Protein AF-A0A2E9IVZ1-F1 (afdb_monomer)

pLDDT: mean 71.61, std 21.8, range [26.44, 98.12]

Nearest PDB structures (foldseek):
  3hpb-assembly1_A  TM=4.595E-01  e=2.162E+00  Rattus norvegicus
  6n5x-assembly1_A  TM=4.762E-01  e=2.911E+00  Homo sapiens
  6n5y-assembly1_A  TM=3.928E-01  e=3.090E+00  Homo sapiens
  6n5z-assembly1_A  TM=4.091E-01  e=4.975E+00  Homo sapiens
  8afz-assembly1_B  TM=2.562E-01  e=7.112E+00  Homo sapiens

Solvent-accessible surface area (backbone atoms only — not comparable to full-atom values): 13576 Å² total; per-residue (Å²): 132,74,70,59,82,78,75,57,105,52,62,43,76,41,84,48,72,70,44,75,55,93,94,39,72,19,48,24,39,38,42,40,55,41,96,92,54,77,93,60,102,68,72,53,50,76,49,78,25,36,85,84,76,44,48,77,68,55,86,81,42,54,73,52,37,36,52,20,49,48,41,43,50,38,38,52,30,45,50,50,61,48,59,79,52,59,89,68,72,29,58,48,65,44,59,99,44,76,60,45,52,40,70,42,68,59,39,62,59,85,94,41,73,34,21,45,44,46,40,45,63,64,41,44,59,69,76,46,91,49,54,52,49,72,36,64,48,40,74,62,21,60,63,39,43,76,76,72,83,62,77,59,40,39,94,48,34,69,61,55,42,50,51,39,38,27,56,36,39,67,31,74,64,40,42,45,80,38,79,92,77,44,32,33,32,28,33,48,64,62,66,78,43,34,79,62,63,71,56,97,45,70,38,71,63,36,40,78,49,28,93,73,68,59,72,82,84,38,48,83,46,68,44,85,80,46,49,39,44,59,70,81,129

Structure (mmCIF, N/CA/C/O backbone):
data_AF-A0A2E9IVZ1-F1
#
_entry.id   AF-A0A2E9IVZ1-F1
#
loop_
_atom_site.group_PDB
_atom_site.id
_atom_site.type_symbol
_atom_site.label_atom_id
_atom_site.label_alt_id
_atom_site.label_comp_id
_atom_site.label_asym_id
_atom_site.label_entity_id
_atom_site.label_seq_id
_atom_site.pdbx_PDB_ins_code
_atom_site.Cartn_x
_atom_site.Cartn_y
_atom_site.Cartn_z
_atom_site.occupancy
_atom_site.B_iso_or_equiv
_atom_site.auth_seq_id
_atom_site.auth_comp_id
_atom_site.auth_asym_id
_atom_site.auth_atom_id
_atom_site.pdbx_PDB_model_num
ATOM 1 N N . MET A 1 1 ? -24.724 -0.942 20.962 1.00 30.23 1 MET A N 1
ATOM 2 C CA . MET A 1 1 ? -24.470 -0.340 19.637 1.00 30.23 1 MET A CA 1
ATOM 3 C C . MET A 1 1 ? -23.018 -0.590 19.295 1.00 30.23 1 MET A C 1
ATOM 5 O O . MET A 1 1 ? -22.169 -0.280 20.121 1.00 30.23 1 MET A O 1
ATOM 9 N N . ALA A 1 2 ? -22.738 -1.231 18.161 1.00 26.44 2 ALA A N 1
ATOM 10 C CA . ALA A 1 2 ? -21.377 -1.306 17.638 1.00 26.44 2 ALA A CA 1
ATOM 11 C C . ALA A 1 2 ? -20.894 0.119 17.273 1.00 26.44 2 ALA A C 1
ATOM 13 O O . ALA A 1 2 ? -21.741 0.948 16.940 1.00 26.44 2 ALA A O 1
ATOM 14 N N . PRO A 1 3 ? -19.583 0.423 17.290 1.00 34.44 3 PRO A N 1
ATOM 15 C CA . PRO A 1 3 ? -19.052 1.733 16.867 1.00 34.44 3 PRO A CA 1
ATOM 16 C C . PRO A 1 3 ? -19.141 1.931 15.357 1.00 34.44 3 PRO A C 1
ATOM 18 O O . PRO A 1 3 ? -18.724 2.945 14.810 1.00 34.44 3 PRO A O 1
ATOM 21 N N . PHE A 1 4 ? -19.622 0.914 14.665 1.00 40.75 4 PHE A N 1
ATOM 22 C CA . PHE A 1 4 ? -19.647 0.876 13.238 1.00 40.75 4 PHE A CA 1
ATOM 23 C C . PHE A 1 4 ? -20.993 1.409 12.806 1.00 40.75 4 PHE A C 1
ATOM 25 O O . PHE A 1 4 ? -22.031 0.774 13.000 1.00 40.75 4 PHE A O 1
ATOM 32 N N . LYS A 1 5 ? -20.961 2.525 12.093 1.00 34.94 5 LYS A N 1
ATOM 33 C CA . LYS A 1 5 ? -22.009 2.835 11.131 1.00 34.94 5 LYS A CA 1
ATOM 34 C C . LYS A 1 5 ? -21.939 1.864 9.936 1.00 34.94 5 LYS A C 1
ATOM 36 O O . LYS A 1 5 ? -22.147 2.277 8.812 1.00 34.94 5 LYS A O 1
ATOM 41 N N . MET A 1 6 ? -21.633 0.584 10.166 1.00 40.00 6 MET A N 1
ATOM 42 C CA . MET A 1 6 ? -21.778 -0.518 9.217 1.00 40.00 6 MET A CA 1
ATOM 43 C C . MET A 1 6 ? -23.191 -1.071 9.392 1.00 40.00 6 MET A C 1
ATOM 45 O O . MET A 1 6 ? -23.395 -2.178 9.879 1.00 40.00 6 MET A O 1
ATOM 49 N N . GLN A 1 7 ? -24.182 -0.230 9.112 1.00 40.12 7 GLN A N 1
ATOM 50 C CA . GLN A 1 7 ? -25.582 -0.630 9.089 1.00 40.12 7 GLN A CA 1
ATOM 51 C C . GLN A 1 7 ? -26.134 -0.289 7.712 1.00 40.12 7 GLN A C 1
ATOM 53 O O . GLN A 1 7 ? -26.116 0.867 7.293 1.00 40.12 7 GLN A O 1
ATOM 58 N N . GLY A 1 8 ? -26.586 -1.328 7.022 1.00 39.00 8 GLY A N 1
ATOM 59 C CA . GLY A 1 8 ? -27.267 -1.299 5.736 1.00 39.00 8 GLY A CA 1
ATOM 60 C C . GLY A 1 8 ? -27.975 -2.638 5.544 1.00 39.00 8 GLY A C 1
ATOM 61 O O . GLY A 1 8 ? -27.568 -3.629 6.153 1.00 39.00 8 GLY A O 1
ATOM 62 N N . ASP A 1 9 ? -29.020 -2.666 4.720 1.00 38.84 9 ASP A N 1
ATOM 63 C CA . ASP A 1 9 ? -30.009 -3.757 4.622 1.00 38.84 9 ASP A CA 1
ATOM 64 C C . ASP A 1 9 ? -29.470 -5.115 4.095 1.00 38.84 9 ASP A C 1
ATOM 66 O O . ASP A 1 9 ? -30.250 -6.012 3.797 1.00 38.84 9 ASP A O 1
ATOM 70 N N . GLY A 1 10 ? -28.145 -5.304 4.020 1.00 34.06 10 GLY A N 1
ATOM 71 C CA . GLY A 1 10 ? -27.478 -6.552 3.613 1.00 34.06 10 GLY A CA 1
ATOM 72 C C . GLY A 1 10 ? -26.168 -6.857 4.353 1.00 34.06 10 GLY A C 1
ATOM 73 O O . GLY A 1 10 ? -25.370 -7.664 3.880 1.00 34.06 10 GLY A O 1
ATOM 74 N N . ILE A 1 11 ? -25.916 -6.193 5.490 1.00 39.22 11 ILE A N 1
ATOM 75 C CA . ILE A 1 11 ? -24.777 -6.483 6.373 1.00 39.22 11 ILE A CA 1
ATOM 76 C C . ILE A 1 11 ? -25.266 -7.370 7.516 1.00 39.22 11 ILE A C 1
ATOM 78 O O . ILE A 1 11 ? -26.017 -6.920 8.384 1.00 39.22 11 ILE A O 1
ATOM 82 N N . HIS A 1 12 ? -24.793 -8.613 7.557 1.00 42.91 12 HIS A N 1
ATOM 83 C CA . HIS A 1 12 ? -25.063 -9.523 8.661 1.00 42.91 12 HIS A CA 1
ATOM 84 C C . HIS A 1 12 ? -23.862 -9.533 9.607 1.00 42.91 12 HIS A C 1
ATOM 86 O O . HIS A 1 12 ? -22.789 -10.048 9.294 1.00 42.91 12 HIS A O 1
ATOM 92 N N . LEU A 1 13 ? -24.041 -8.925 10.781 1.00 45.06 13 LEU A N 1
ATOM 93 C CA . LEU A 1 13 ? -23.082 -9.016 11.875 1.00 45.06 13 LEU A CA 1
ATOM 94 C C . LEU A 1 13 ? -23.450 -10.220 12.739 1.00 45.06 13 LEU A C 1
ATOM 96 O O . LEU A 1 13 ? -24.506 -10.245 13.369 1.00 45.06 13 LEU A O 1
ATOM 100 N N . SER A 1 14 ? -22.559 -11.199 12.774 1.00 44.81 14 SER A N 1
ATOM 101 C CA . SER A 1 14 ? -22.630 -12.341 13.683 1.00 44.81 14 SER A CA 1
ATOM 102 C C . SER A 1 14 ? -21.628 -12.111 14.806 1.00 44.81 14 SER A C 1
ATOM 104 O O . SER A 1 14 ? -20.446 -11.875 14.551 1.00 44.81 14 SER A O 1
ATOM 106 N N . ASP A 1 15 ? -22.083 -12.170 16.055 1.00 44.75 15 ASP A N 1
ATOM 107 C CA . ASP A 1 15 ? -21.164 -12.260 17.186 1.00 44.75 15 ASP A CA 1
ATOM 108 C C . ASP A 1 15 ? -20.388 -13.582 17.082 1.00 44.75 15 ASP A C 1
ATOM 110 O O . ASP A 1 15 ? -20.981 -14.651 16.944 1.00 44.75 15 ASP A O 1
ATOM 114 N N . LEU A 1 16 ? -19.059 -13.512 17.133 1.00 50.53 16 LEU A N 1
ATOM 115 C CA . LEU A 1 16 ? -18.199 -14.680 17.323 1.00 50.53 16 LEU A CA 1
ATOM 116 C C . LEU A 1 16 ? -17.764 -14.784 18.782 1.00 50.53 16 LEU A C 1
ATOM 118 O O . LEU A 1 16 ? -17.855 -13.828 19.559 1.00 50.53 16 LEU A O 1
ATOM 122 N N . ASP A 1 17 ? -17.175 -15.933 19.111 1.00 46.00 17 ASP A N 1
ATOM 123 C CA . ASP A 1 17 ? -16.442 -16.136 20.354 1.00 46.00 17 ASP A CA 1
ATOM 124 C C . ASP A 1 17 ? -15.421 -15.018 20.613 1.00 46.00 17 ASP A C 1
ATOM 126 O O . ASP A 1 17 ? -14.794 -14.452 19.706 1.00 46.00 17 ASP A O 1
ATOM 130 N N . THR A 1 18 ? -15.221 -14.709 21.892 1.00 49.16 18 THR A N 1
ATOM 131 C CA . THR A 1 18 ? -14.176 -13.785 22.333 1.00 49.16 18 THR A CA 1
ATOM 132 C C . THR A 1 18 ? -12.803 -14.294 21.906 1.00 49.16 18 THR A C 1
ATOM 134 O O . THR A 1 18 ? -12.439 -15.425 22.223 1.00 49.16 18 THR A O 1
ATOM 137 N N . ALA A 1 19 ? -12.023 -13.455 21.222 1.00 45.84 19 ALA A N 1
ATOM 138 C CA . ALA A 1 19 ? -10.623 -13.746 20.939 1.00 45.84 19 ALA A CA 1
ATOM 139 C C . ALA A 1 19 ? -9.742 -13.108 22.000 1.00 45.84 19 ALA A C 1
ATOM 141 O O . ALA A 1 19 ? -9.941 -11.949 22.368 1.00 45.84 19 ALA A O 1
ATOM 142 N N . GLU A 1 20 ? -8.732 -13.843 22.439 1.00 42.75 20 GLU A N 1
ATOM 143 C CA . GLU A 1 20 ? -7.642 -13.274 23.211 1.00 42.75 20 GLU A CA 1
ATOM 144 C C . GLU A 1 20 ? -6.502 -12.919 22.257 1.00 42.75 20 GLU A C 1
ATOM 146 O O . GLU A 1 20 ? -6.005 -13.769 21.518 1.00 42.75 20 GLU A O 1
ATOM 151 N N . VAL A 1 21 ? -6.128 -11.643 22.240 1.00 42.94 21 VAL A N 1
ATOM 152 C CA . VAL A 1 21 ? -4.948 -11.149 21.529 1.00 42.94 21 VAL A CA 1
ATOM 153 C C . VAL A 1 21 ? -4.089 -10.446 22.567 1.00 42.94 21 VAL A C 1
ATOM 155 O O . VAL A 1 21 ? -4.553 -9.507 23.210 1.00 42.94 21 VAL A O 1
ATOM 158 N N . ASP A 1 22 ? -2.866 -10.939 22.761 1.00 40.44 22 ASP A N 1
ATOM 159 C CA . ASP A 1 22 ? -1.871 -10.378 23.685 1.00 40.44 22 ASP A CA 1
ATOM 160 C C . ASP A 1 22 ? -2.434 -10.102 25.097 1.00 40.44 22 ASP A C 1
ATOM 162 O O . ASP A 1 22 ? -2.369 -8.985 25.612 1.00 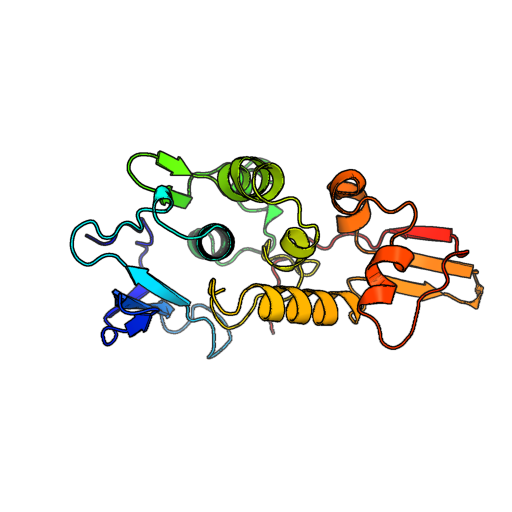40.44 22 ASP A O 1
ATOM 166 N N . SER A 1 23 ? -3.039 -11.122 25.717 1.00 42.22 23 SER A N 1
ATOM 167 C CA . SER A 1 23 ? -3.652 -11.058 27.059 1.00 42.22 23 SER A CA 1
ATOM 168 C C . SER A 1 23 ? -4.857 -10.112 27.187 1.00 42.22 23 SER A C 1
ATOM 170 O O . SER A 1 23 ? -5.334 -9.852 28.294 1.00 42.22 23 SER A O 1
ATOM 172 N N . THR A 1 24 ? -5.376 -9.599 26.069 1.00 39.22 24 THR A N 1
ATOM 173 C CA . THR A 1 24 ? -6.575 -8.757 26.025 1.00 39.22 24 THR A CA 1
ATOM 174 C C . THR A 1 24 ? -7.709 -9.511 25.342 1.00 39.22 24 THR A C 1
ATOM 176 O O . THR A 1 24 ? -7.564 -10.013 24.227 1.00 39.22 24 THR A O 1
ATOM 179 N N . ARG A 1 25 ? -8.859 -9.608 26.019 1.00 43.50 25 ARG A N 1
ATOM 180 C CA . ARG A 1 25 ? -10.069 -10.224 25.463 1.00 43.50 25 ARG A CA 1
ATOM 181 C C . ARG A 1 25 ? -10.858 -9.213 24.651 1.00 43.50 25 ARG A C 1
ATOM 183 O O . ARG A 1 25 ? -11.336 -8.215 25.186 1.00 43.50 25 ARG A O 1
ATOM 190 N N . TYR A 1 26 ? -11.054 -9.537 23.385 1.00 39.72 26 TYR A N 1
ATOM 191 C CA . TYR A 1 26 ? -11.848 -8.761 22.451 1.00 39.72 26 TYR A CA 1
ATOM 192 C C . TYR A 1 26 ? -13.127 -9.514 22.108 1.00 39.72 26 TYR A C 1
ATOM 194 O O . TYR A 1 26 ? -13.104 -10.726 21.868 1.00 39.72 26 TYR A O 1
ATOM 202 N N . GLN A 1 27 ? -14.243 -8.789 22.031 1.00 42.56 27 GLN A N 1
ATOM 203 C CA . GLN A 1 27 ? -15.404 -9.302 21.308 1.00 42.56 27 GLN A CA 1
ATOM 204 C C . GLN A 1 27 ? -15.033 -9.320 19.830 1.00 42.56 27 GLN A C 1
ATOM 206 O O . GLN A 1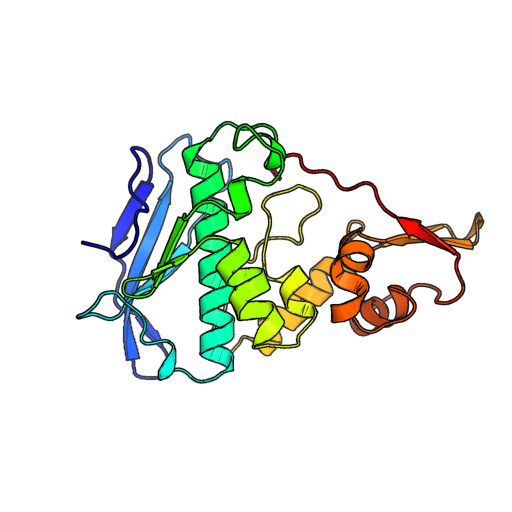 27 ? -14.491 -8.330 19.327 1.00 42.56 27 GLN A O 1
ATOM 211 N N . THR A 1 28 ? -15.293 -10.440 19.158 1.00 42.72 28 THR A N 1
ATOM 212 C CA . THR A 1 28 ? -15.045 -10.525 17.726 1.00 42.72 28 THR A CA 1
ATOM 213 C C . THR A 1 28 ? -16.348 -10.536 16.964 1.00 42.72 28 THR A C 1
ATOM 215 O O . THR A 1 28 ? -17.299 -11.200 17.359 1.00 42.72 28 THR A O 1
ATOM 218 N N . VAL A 1 29 ? -16.407 -9.723 15.917 1.00 45.34 29 VAL A N 1
ATOM 219 C CA . VAL A 1 29 ? -17.593 -9.592 15.073 1.00 45.34 29 VAL A CA 1
ATOM 220 C C . VAL A 1 29 ? -17.241 -10.170 13.716 1.00 45.34 29 VAL A C 1
ATOM 222 O O . VAL A 1 29 ? -16.203 -9.808 13.158 1.00 45.34 29 VAL A O 1
ATOM 225 N N . PHE A 1 30 ? -18.076 -11.084 13.234 1.00 45.19 30 PHE A N 1
ATOM 226 C CA . PHE A 1 30 ? -18.019 -11.660 11.899 1.00 45.19 30 PHE A CA 1
ATOM 227 C C . PHE A 1 30 ? -18.983 -10.899 11.016 1.00 45.19 30 PHE A C 1
ATOM 229 O O . PHE A 1 30 ? -20.195 -10.935 11.235 1.00 45.19 30 PHE A O 1
ATOM 236 N N . GLN A 1 31 ? -18.437 -10.186 10.046 1.00 44.34 31 GLN A N 1
ATOM 237 C CA . GLN A 1 31 ? -19.247 -9.581 9.010 1.00 44.34 31 GLN A CA 1
ATOM 238 C C . GLN A 1 31 ? -19.411 -10.584 7.870 1.00 44.34 31 GLN A C 1
ATOM 240 O O . GLN A 1 31 ? -18.416 -11.022 7.302 1.00 44.34 31 GLN A O 1
ATOM 245 N N . THR A 1 32 ? -20.661 -10.926 7.569 1.00 39.97 32 THR A N 1
ATOM 246 C CA . THR A 1 32 ? -21.064 -11.695 6.386 1.00 39.97 32 THR A CA 1
ATOM 247 C C . THR A 1 32 ? -21.968 -10.849 5.508 1.00 39.97 32 THR A C 1
ATOM 249 O O . THR A 1 32 ? -22.618 -9.904 5.974 1.00 39.97 32 THR A O 1
ATOM 252 N N . PHE A 1 33 ? -21.994 -11.196 4.230 1.00 43.41 33 PHE A N 1
ATOM 253 C CA . PHE A 1 3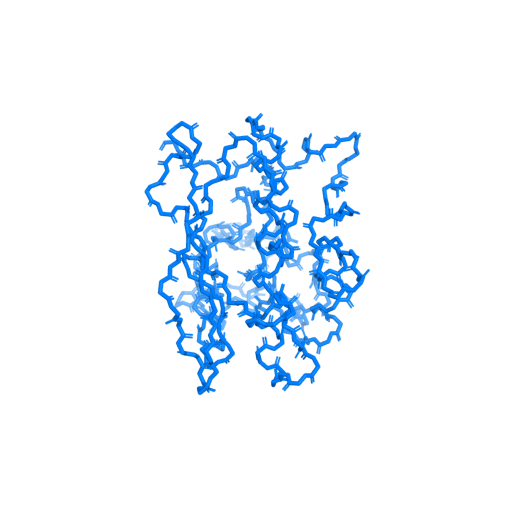3 ? -22.862 -10.595 3.232 1.00 43.41 33 PHE A CA 1
ATOM 254 C C . PHE A 1 33 ? -24.051 -11.525 2.975 1.00 43.41 33 PHE A C 1
ATOM 256 O O . PHE A 1 33 ? -23.920 -12.743 3.097 1.00 43.41 33 PHE A O 1
ATOM 263 N N . GLY A 1 34 ? -25.232 -10.952 2.724 1.00 32.44 34 GLY A N 1
ATOM 264 C CA . GLY A 1 34 ? -26.423 -11.736 2.384 1.00 32.44 34 GLY A CA 1
ATOM 265 C C . GLY A 1 34 ? -26.222 -12.533 1.092 1.00 32.44 34 GLY A C 1
ATOM 266 O O . GLY A 1 34 ? -25.359 -12.189 0.283 1.00 32.44 34 GLY A O 1
ATOM 267 N N . GLU A 1 35 ? -27.019 -13.588 0.897 1.00 30.91 35 GLU A N 1
ATOM 268 C CA . GLU A 1 35 ? -27.081 -14.292 -0.390 1.00 30.91 35 GLU A CA 1
ATOM 269 C C . GLU A 1 35 ? -27.313 -13.246 -1.503 1.00 30.91 35 GLU A C 1
ATOM 271 O O . GLU A 1 35 ? -28.188 -12.392 -1.363 1.00 30.91 35 GLU A O 1
ATOM 276 N N . ASP A 1 36 ? -26.474 -13.263 -2.547 1.00 33.06 36 ASP A N 1
ATOM 277 C CA . ASP A 1 36 ? -26.417 -12.307 -3.676 1.00 33.06 36 ASP A CA 1
ATOM 278 C C . ASP A 1 36 ? -25.579 -11.015 -3.492 1.00 33.06 36 ASP A C 1
ATOM 280 O O . ASP A 1 36 ? -25.638 -10.109 -4.330 1.00 33.06 36 ASP A O 1
ATOM 284 N N . MET A 1 37 ? -24.746 -10.915 -2.447 1.00 33.78 37 MET A N 1
ATOM 285 C CA . MET A 1 37 ? -23.788 -9.811 -2.248 1.00 33.78 37 MET A CA 1
ATOM 286 C C . MET A 1 37 ? -22.335 -10.329 -2.215 1.00 33.78 37 MET A C 1
ATOM 288 O O . MET A 1 37 ? -21.832 -10.695 -1.159 1.00 33.78 37 MET A O 1
ATOM 292 N N . GLY A 1 38 ? -21.656 -10.313 -3.371 1.00 31.31 38 GLY A N 1
ATOM 293 C CA . GLY A 1 38 ? -20.265 -10.773 -3.538 1.00 31.31 38 GLY A CA 1
ATOM 294 C C . GLY A 1 38 ? -20.160 -12.213 -4.066 1.00 31.31 38 GLY A C 1
ATOM 295 O O . GLY A 1 38 ? -20.920 -13.084 -3.661 1.00 31.31 38 GLY A O 1
ATOM 296 N N . ASP A 1 39 ? -19.224 -12.458 -4.991 1.00 32.25 39 ASP A N 1
ATOM 297 C CA . ASP A 1 39 ? -19.083 -13.727 -5.737 1.00 32.25 39 ASP A CA 1
ATOM 298 C C . ASP A 1 39 ? -18.065 -14.711 -5.109 1.00 32.25 39 ASP A C 1
ATOM 300 O O . ASP A 1 39 ? -17.684 -15.705 -5.731 1.00 32.25 39 ASP A O 1
ATOM 304 N N . THR A 1 40 ? -17.599 -14.467 -3.877 1.00 29.36 40 THR A N 1
ATOM 305 C CA . THR A 1 40 ? -16.584 -15.298 -3.202 1.00 29.36 40 THR A CA 1
ATOM 306 C C . THR A 1 40 ? -17.016 -15.764 -1.803 1.00 29.36 40 THR A C 1
ATOM 308 O O . THR A 1 40 ? -17.508 -14.959 -1.016 1.00 29.36 40 THR A O 1
ATOM 311 N N . PRO A 1 41 ? -16.756 -17.034 -1.420 1.00 28.05 41 PRO A N 1
ATOM 312 C CA . PRO A 1 41 ? -16.995 -17.554 -0.062 1.00 28.05 41 PRO A CA 1
ATOM 313 C C . PRO A 1 41 ? -16.166 -16.895 1.061 1.00 28.05 41 PRO A C 1
ATOM 315 O O . PRO A 1 41 ? -16.358 -17.229 2.230 1.00 28.05 41 PRO A O 1
ATOM 318 N N . ASP A 1 42 ? -15.239 -15.993 0.721 1.00 35.88 42 ASP A N 1
ATOM 319 C CA . ASP A 1 42 ? -14.149 -15.532 1.592 1.00 35.88 42 ASP A CA 1
ATOM 320 C C . ASP A 1 42 ? -14.190 -14.030 1.939 1.00 35.88 42 ASP A C 1
ATOM 322 O O . ASP A 1 42 ? -13.256 -13.511 2.552 1.00 35.88 42 ASP A O 1
ATOM 326 N N . ASP A 1 43 ? -15.275 -13.321 1.616 1.00 39.69 43 ASP A N 1
ATOM 327 C CA . ASP A 1 43 ? -15.440 -11.913 1.998 1.00 39.69 43 ASP A CA 1
ATOM 328 C C . ASP A 1 43 ? -15.929 -11.815 3.454 1.00 39.69 43 ASP A C 1
ATOM 330 O O . ASP A 1 43 ? -17.104 -11.589 3.740 1.00 39.69 43 ASP A O 1
ATOM 334 N N . TRP A 1 44 ? -15.023 -12.014 4.410 1.00 43.03 44 TRP A N 1
ATOM 335 C CA . TRP A 1 44 ? -15.316 -11.860 5.835 1.00 43.03 44 TRP A CA 1
ATOM 336 C C . TRP A 1 44 ? -14.204 -11.107 6.567 1.00 43.03 44 TRP A C 1
ATOM 338 O O . TRP A 1 44 ? -13.014 -11.292 6.326 1.00 43.03 44 TRP A O 1
ATOM 348 N N . TYR A 1 45 ? -14.596 -10.255 7.520 1.00 45.66 45 TYR A N 1
ATOM 349 C CA . TYR A 1 45 ? -13.665 -9.521 8.383 1.00 45.66 45 TYR A CA 1
ATOM 350 C C . TYR A 1 45 ? -13.942 -9.805 9.850 1.00 45.66 45 TYR A C 1
ATOM 352 O O . TYR A 1 45 ? -15.093 -9.843 10.288 1.00 45.66 45 TYR A O 1
ATOM 360 N N . ARG A 1 46 ? -12.856 -9.965 10.618 1.00 40.84 46 ARG A N 1
ATOM 361 C CA . ARG A 1 46 ? -12.879 -10.092 12.077 1.00 40.84 46 ARG A CA 1
ATOM 362 C C . ARG A 1 46 ? -12.406 -8.790 12.712 1.00 40.84 46 ARG A C 1
ATOM 364 O O . ARG A 1 46 ? -11.219 -8.467 12.663 1.00 40.84 46 ARG A O 1
ATOM 371 N N . PHE A 1 47 ? -13.325 -8.064 13.337 1.00 48.03 47 PHE A N 1
ATOM 372 C CA . PHE A 1 47 ? -13.000 -6.878 14.132 1.00 48.03 47 PHE A CA 1
ATOM 373 C C . PHE A 1 47 ? -12.718 -7.263 15.585 1.00 48.03 47 PHE A C 1
ATOM 375 O O . PHE A 1 47 ? -13.348 -8.175 16.114 1.00 48.03 47 PHE A O 1
ATOM 382 N N . TYR A 1 48 ? -11.797 -6.551 16.234 1.00 43.28 48 TYR A N 1
ATOM 383 C CA . TYR A 1 48 ? -11.486 -6.703 17.656 1.00 43.28 48 TYR A CA 1
ATOM 384 C C . TYR A 1 48 ? -12.012 -5.472 18.404 1.00 43.28 48 TYR A C 1
ATOM 386 O O . TYR A 1 48 ? -11.548 -4.359 18.159 1.00 43.28 48 TYR A O 1
ATOM 394 N N . LEU A 1 49 ? -13.001 -5.659 19.284 1.00 46.22 49 LEU A N 1
ATOM 395 C CA . LEU A 1 49 ? -13.667 -4.573 20.013 1.00 46.22 49 LEU A CA 1
ATOM 396 C C . LEU A 1 49 ? -13.347 -4.593 21.512 1.00 46.22 49 LEU A C 1
ATOM 398 O O . LEU A 1 49 ? -13.419 -5.652 22.140 1.00 46.22 49 LEU A O 1
ATOM 402 N N . ASP A 1 50 ? -13.078 -3.417 22.096 1.00 43.62 50 ASP A N 1
ATOM 403 C CA . ASP A 1 50 ? -13.047 -3.236 23.555 1.00 43.62 50 ASP A CA 1
ATOM 404 C C . ASP A 1 50 ? -14.431 -3.560 24.162 1.00 43.62 50 ASP A C 1
ATOM 406 O O . ASP A 1 50 ? -15.450 -3.081 23.653 1.00 43.62 50 ASP A O 1
ATOM 410 N N . PRO A 1 51 ? -14.525 -4.343 25.252 1.00 35.66 51 PRO A N 1
ATOM 411 C CA . PRO A 1 51 ? -15.814 -4.776 25.795 1.00 35.66 51 PRO A CA 1
ATOM 412 C C . PRO A 1 51 ? -16.718 -3.646 26.312 1.00 35.66 51 PRO A C 1
ATOM 414 O O . PRO A 1 51 ? -17.939 -3.814 26.304 1.00 35.66 51 PRO A O 1
ATOM 417 N N . ARG A 1 52 ? -16.147 -2.520 26.766 1.00 34.09 52 ARG A N 1
ATOM 418 C CA . ARG A 1 52 ? -16.858 -1.439 27.473 1.00 34.09 52 ARG A CA 1
ATOM 419 C C . ARG A 1 52 ? -17.174 -0.264 26.564 1.00 34.09 52 ARG A C 1
ATOM 421 O O . ARG A 1 52 ? -18.300 0.219 26.566 1.00 34.09 52 ARG A O 1
ATOM 428 N N . THR A 1 53 ? -16.191 0.198 25.804 1.00 37.56 53 THR A N 1
ATOM 429 C CA . THR A 1 53 ? -16.330 1.381 24.941 1.00 37.56 53 THR A CA 1
ATOM 430 C C . THR A 1 53 ? -16.694 1.001 23.514 1.00 37.56 53 THR A C 1
ATOM 432 O O . THR A 1 53 ? -17.116 1.858 22.744 1.00 37.56 53 THR A O 1
ATOM 435 N N . LYS A 1 54 ? -16.496 -0.274 23.146 1.00 45.25 54 LYS A N 1
ATOM 436 C CA . LYS A 1 54 ? -16.445 -0.744 21.758 1.00 45.25 54 LYS A CA 1
ATOM 437 C C . LYS A 1 54 ? -15.358 -0.039 20.926 1.00 45.25 54 LYS A C 1
ATOM 439 O O . LYS A 1 54 ? -15.252 -0.279 19.736 1.00 45.25 54 LYS A O 1
ATOM 444 N N . LEU A 1 55 ? -14.500 0.776 21.530 1.00 49.12 55 LEU A N 1
ATOM 445 C CA . LEU A 1 55 ? -13.466 1.556 20.863 1.00 49.12 55 LEU A CA 1
ATOM 446 C C . LEU A 1 55 ? -12.088 1.082 21.309 1.00 49.12 55 LEU A C 1
ATOM 448 O O . LEU A 1 55 ? -11.859 0.819 22.485 1.00 49.12 55 LEU A O 1
ATOM 452 N N . VAL A 1 56 ? -11.144 1.018 20.378 1.00 59.34 56 VAL A N 1
ATOM 453 C CA . VAL A 1 56 ? -9.745 0.744 20.709 1.00 59.34 56 VAL A CA 1
ATOM 454 C C . VAL A 1 56 ? -9.098 2.045 21.187 1.00 59.34 56 VAL A C 1
ATOM 456 O O . VAL A 1 56 ? -9.077 3.023 20.438 1.00 59.34 56 VAL A O 1
ATOM 459 N N . ASP A 1 57 ? -8.549 2.074 22.407 1.00 65.94 57 ASP A N 1
ATOM 460 C CA . ASP A 1 57 ? -7.666 3.169 22.833 1.00 65.94 57 ASP A CA 1
ATOM 461 C C . ASP A 1 57 ? -6.316 3.029 22.122 1.00 65.94 57 ASP A C 1
ATOM 463 O O . ASP A 1 57 ? -5.359 2.427 22.611 1.00 65.94 57 ASP A O 1
ATOM 467 N N . VAL A 1 58 ? -6.264 3.571 20.907 1.00 68.44 58 VAL A N 1
ATOM 468 C CA . VAL A 1 58 ? -5.095 3.473 20.032 1.00 68.44 58 VAL A CA 1
ATOM 469 C C . VAL A 1 58 ? -3.863 4.130 20.660 1.00 68.44 58 VAL A C 1
ATOM 471 O O . VAL A 1 58 ? -2.748 3.736 20.335 1.00 68.44 58 VAL A O 1
ATOM 474 N N . ALA A 1 59 ? -4.021 5.087 21.581 1.00 70.25 59 ALA A N 1
ATOM 475 C CA . ALA A 1 59 ? -2.882 5.742 22.220 1.00 70.25 59 ALA A CA 1
ATOM 476 C C . ALA A 1 59 ? -2.101 4.800 23.152 1.00 70.25 59 ALA A C 1
ATOM 478 O O . ALA A 1 59 ? -0.893 4.976 23.303 1.00 70.25 59 ALA A O 1
ATOM 479 N N . GLN A 1 60 ? -2.763 3.792 23.728 1.00 68.44 60 GLN A N 1
ATOM 480 C CA . GLN A 1 60 ? -2.147 2.803 24.624 1.00 68.44 60 GLN A CA 1
ATOM 481 C C . GLN A 1 60 ? -1.521 1.615 23.881 1.00 68.44 60 GLN A C 1
ATOM 483 O O . GLN A 1 60 ? -0.838 0.789 24.483 1.00 68.44 60 GLN A O 1
ATOM 488 N N . LEU A 1 61 ? -1.738 1.512 22.569 1.00 73.31 61 LEU A N 1
ATOM 489 C CA . LEU A 1 61 ? -1.175 0.447 21.747 1.00 73.31 61 LEU A CA 1
ATOM 490 C C . LEU A 1 61 ? 0.294 0.712 21.397 1.00 73.31 61 LEU A C 1
ATOM 492 O O . LEU A 1 61 ? 0.716 1.857 21.221 1.00 73.31 61 LEU A O 1
ATOM 496 N N . SER A 1 62 ? 1.064 -0.355 21.177 1.00 78.69 62 SER A N 1
ATOM 497 C CA . SER A 1 62 ? 2.405 -0.242 20.591 1.00 78.69 62 SER A CA 1
ATOM 498 C C . SER A 1 62 ? 2.354 0.349 19.169 1.00 78.69 62 SER A C 1
ATOM 500 O O . SER A 1 62 ? 1.344 0.193 18.477 1.00 78.69 62 SER A O 1
ATOM 502 N N . PRO A 1 63 ? 3.436 0.972 18.662 1.00 85.81 63 PRO A N 1
ATOM 503 C CA . PRO A 1 63 ? 3.451 1.548 17.314 1.00 85.81 63 PRO A CA 1
ATOM 504 C C . PRO A 1 63 ? 3.028 0.568 16.207 1.00 85.81 63 PRO A C 1
ATOM 506 O O . PRO A 1 63 ? 2.274 0.943 15.310 1.00 85.81 63 PRO A O 1
ATOM 509 N N . ALA A 1 64 ? 3.446 -0.699 16.299 1.00 78.56 64 ALA A N 1
ATOM 510 C CA . ALA A 1 64 ? 3.045 -1.738 15.351 1.00 78.56 64 ALA A CA 1
ATOM 511 C C . ALA A 1 64 ? 1.539 -2.037 15.430 1.00 78.56 64 ALA A C 1
ATOM 513 O O . ALA A 1 64 ? 0.865 -2.115 14.407 1.00 78.56 64 ALA A O 1
ATOM 514 N N . GLN A 1 65 ? 0.973 -2.140 16.634 1.00 76.75 65 GLN A N 1
ATOM 515 C CA . GLN A 1 65 ? -0.469 -2.336 16.809 1.00 76.75 65 GLN A CA 1
ATOM 516 C C . GLN A 1 65 ? -1.275 -1.129 16.304 1.00 76.75 65 GLN A C 1
ATOM 518 O O . GLN A 1 65 ? -2.305 -1.317 15.663 1.00 76.75 65 GLN A O 1
ATOM 523 N N . GLN A 1 66 ? -0.793 0.100 16.515 1.00 80.94 66 GLN A N 1
ATOM 524 C CA . GLN A 1 66 ? -1.437 1.304 15.981 1.00 80.94 66 GLN A CA 1
ATOM 525 C C . GLN A 1 66 ? -1.453 1.308 14.450 1.00 80.94 66 GLN A C 1
ATOM 527 O O . GLN A 1 66 ? -2.489 1.561 13.840 1.00 80.94 66 GLN A O 1
ATOM 532 N N . LYS A 1 67 ? -0.316 1.003 13.818 1.00 85.81 67 LYS A N 1
ATOM 533 C CA . LYS A 1 67 ? -0.216 0.929 12.358 1.00 85.81 67 LYS A CA 1
ATOM 534 C C . LYS A 1 67 ? -1.130 -0.155 11.787 1.00 85.81 67 LYS A C 1
ATOM 536 O O . LYS A 1 67 ? -1.885 0.123 10.862 1.00 85.81 67 LYS A O 1
ATOM 541 N N . ALA A 1 68 ? -1.114 -1.352 12.374 1.00 80.12 68 ALA A N 1
ATOM 542 C CA . ALA A 1 68 ? -2.013 -2.439 11.993 1.00 80.12 68 ALA A CA 1
ATOM 543 C C . ALA A 1 68 ? -3.491 -2.029 12.126 1.00 80.12 68 ALA A C 1
ATOM 545 O O . ALA A 1 68 ? -4.277 -2.258 11.210 1.00 80.12 68 ALA A O 1
ATOM 546 N N . PHE A 1 69 ? -3.854 -1.363 13.228 1.00 80.62 69 PHE A N 1
ATOM 547 C CA . PHE A 1 69 ? -5.204 -0.848 13.450 1.00 80.62 69 PHE A CA 1
ATOM 548 C C . PHE A 1 69 ? -5.647 0.100 12.332 1.00 80.62 69 PHE A C 1
ATOM 550 O O . PHE A 1 69 ? -6.713 -0.106 11.761 1.00 80.62 69 PHE A O 1
ATOM 557 N N . TYR A 1 70 ? -4.839 1.104 11.979 1.00 84.75 70 TYR A N 1
ATOM 558 C CA . TYR A 1 70 ? -5.226 2.074 10.950 1.00 84.75 70 TYR A CA 1
ATOM 559 C C . TYR A 1 70 ? -5.248 1.481 9.536 1.00 84.75 70 TYR A C 1
ATOM 561 O O . TYR A 1 70 ? -6.122 1.850 8.757 1.00 84.75 70 TYR A O 1
ATOM 569 N N . ILE A 1 71 ? -4.362 0.531 9.208 1.00 83.50 71 ILE A N 1
ATOM 570 C CA . ILE A 1 71 ? -4.442 -0.208 7.934 1.00 83.50 71 ILE A CA 1
ATOM 571 C C . ILE A 1 71 ? -5.772 -0.971 7.856 1.00 83.50 71 ILE A C 1
ATOM 573 O O . ILE A 1 71 ? -6.491 -0.872 6.863 1.00 83.50 71 ILE A O 1
ATOM 577 N N . ASN A 1 72 ? -6.136 -1.687 8.924 1.00 79.56 72 ASN A N 1
ATOM 578 C CA . ASN A 1 72 ? -7.406 -2.412 8.982 1.00 79.56 72 ASN A CA 1
ATOM 579 C C . ASN A 1 72 ? -8.611 -1.466 8.905 1.00 79.56 72 ASN A C 1
ATOM 581 O O . ASN A 1 72 ? -9.574 -1.766 8.204 1.00 79.56 72 ASN A O 1
ATOM 585 N N . LEU A 1 73 ? -8.555 -0.324 9.600 1.00 80.75 73 LEU A N 1
ATOM 586 C CA . LEU A 1 73 ? -9.623 0.675 9.601 1.00 80.75 73 LEU A CA 1
ATOM 587 C C . LEU A 1 73 ? -9.850 1.256 8.200 1.00 80.75 73 LEU A C 1
ATOM 589 O O . LEU A 1 73 ? -10.996 1.377 7.775 1.00 80.75 73 LEU A O 1
ATOM 593 N N . TYR A 1 74 ? -8.772 1.556 7.467 1.00 84.88 74 TYR A N 1
ATOM 594 C CA . TYR A 1 74 ? -8.857 1.993 6.074 1.00 84.88 74 TYR A CA 1
ATOM 595 C C . TYR A 1 74 ? -9.522 0.927 5.199 1.00 84.88 74 TYR A C 1
ATOM 597 O O . TYR A 1 74 ? -10.504 1.215 4.519 1.00 84.88 74 TYR A O 1
ATOM 605 N N . ASN A 1 75 ? -9.018 -0.312 5.239 1.00 79.19 75 ASN A N 1
ATOM 606 C CA . ASN A 1 75 ? -9.515 -1.393 4.382 1.00 79.19 75 ASN A CA 1
ATOM 607 C C . ASN A 1 75 ? -10.999 -1.693 4.651 1.00 79.19 75 ASN A C 1
ATOM 609 O O . ASN A 1 75 ? -11.779 -1.841 3.712 1.00 79.19 75 ASN A O 1
ATOM 613 N N . ALA A 1 76 ? -11.416 -1.692 5.921 1.00 73.44 76 ALA A N 1
ATOM 614 C CA . ALA A 1 76 ? -12.820 -1.838 6.298 1.00 73.44 76 ALA A CA 1
ATOM 615 C C . ALA A 1 76 ? -13.691 -0.673 5.795 1.00 73.44 76 ALA A C 1
ATOM 617 O O . ALA A 1 76 ? -14.772 -0.898 5.250 1.00 73.44 76 ALA A O 1
ATOM 618 N N . GLY A 1 77 ? -13.212 0.569 5.934 1.00 76.00 77 GLY A N 1
ATOM 619 C CA . GLY A 1 77 ? -13.909 1.749 5.420 1.00 76.00 77 GLY A CA 1
ATOM 620 C C . GLY A 1 77 ? -14.061 1.726 3.897 1.00 76.00 77 GLY A C 1
ATOM 621 O O . GLY A 1 77 ? -15.114 2.096 3.380 1.00 76.00 77 GLY A O 1
ATOM 622 N N . MET A 1 78 ? -13.045 1.245 3.175 1.00 76.50 78 MET A N 1
ATOM 623 C CA . MET A 1 78 ? -13.084 1.132 1.717 1.00 76.50 78 MET A CA 1
ATOM 624 C C . MET A 1 78 ? -14.144 0.129 1.259 1.00 76.50 78 MET A C 1
ATOM 626 O O . MET A 1 78 ? -14.924 0.419 0.352 1.00 76.50 78 MET A O 1
ATOM 630 N N . LEU A 1 79 ? -14.216 -1.030 1.911 1.00 71.06 79 LEU A N 1
ATOM 631 C CA . LEU A 1 79 ? -15.237 -2.034 1.619 1.00 71.06 79 LEU A CA 1
ATOM 632 C C . LEU A 1 79 ? -16.636 -1.509 1.899 1.00 71.06 79 LEU A C 1
ATOM 634 O O . LEU A 1 79 ? -17.509 -1.615 1.041 1.00 71.06 79 LEU A O 1
ATOM 638 N N . GLN A 1 80 ? -16.841 -0.877 3.058 1.00 70.19 80 GLN A N 1
ATOM 639 C CA . GLN A 1 80 ? -18.112 -0.234 3.372 1.00 70.19 80 GLN A CA 1
ATOM 640 C C . GLN A 1 80 ? -18.517 0.758 2.274 1.00 70.19 80 GLN A C 1
ATOM 642 O O . GLN A 1 80 ? -19.660 0.753 1.819 1.00 70.19 80 GLN A O 1
ATOM 647 N N . ALA A 1 81 ? -17.577 1.580 1.814 1.00 72.69 81 ALA A N 1
ATOM 648 C CA . ALA A 1 81 ? -17.834 2.568 0.780 1.00 72.69 81 ALA A CA 1
ATOM 649 C C . ALA A 1 81 ? -18.248 1.947 -0.568 1.00 72.69 81 ALA A C 1
ATOM 651 O O . ALA A 1 81 ? -19.101 2.506 -1.262 1.00 72.69 81 ALA A O 1
ATOM 652 N N . VAL A 1 82 ? -17.674 0.794 -0.929 1.00 69.19 82 VAL A N 1
ATOM 653 C CA . VAL A 1 82 ? -18.071 0.015 -2.114 1.00 69.19 82 VAL A CA 1
ATOM 654 C C . VAL A 1 82 ? -19.467 -0.581 -1.930 1.00 69.19 82 VAL A C 1
ATOM 656 O O . VAL A 1 82 ? -20.323 -0.417 -2.800 1.00 69.19 82 VAL A O 1
ATOM 659 N N . LEU A 1 83 ? -19.715 -1.230 -0.791 1.00 65.88 83 LEU A N 1
ATOM 660 C CA . LEU A 1 83 ? -20.961 -1.942 -0.493 1.00 65.88 83 LEU A CA 1
ATOM 661 C C . LEU A 1 83 ? -22.172 -1.010 -0.408 1.00 65.88 83 LEU A C 1
ATOM 663 O O . LEU A 1 83 ? -23.231 -1.338 -0.929 1.00 65.88 83 LEU A O 1
ATOM 667 N N . GLU A 1 84 ? -22.015 0.195 0.151 1.00 66.38 84 GLU A N 1
ATOM 668 C CA . GLU A 1 84 ? -23.069 1.228 0.201 1.00 66.38 84 GLU A CA 1
ATOM 669 C C . GLU A 1 84 ? -23.570 1.683 -1.183 1.00 66.38 84 GLU A C 1
ATOM 671 O O . GLU A 1 84 ? -24.522 2.472 -1.292 1.00 66.38 84 GLU A O 1
ATOM 676 N N . ARG A 1 85 ? -22.881 1.280 -2.251 1.00 68.62 85 ARG A N 1
ATOM 677 C CA . ARG A 1 85 ? -23.171 1.682 -3.627 1.00 68.62 85 ARG A CA 1
ATOM 678 C C . ARG A 1 85 ? -23.295 0.507 -4.581 1.00 68.62 85 ARG A C 1
ATOM 680 O O . ARG A 1 85 ? -23.580 0.742 -5.752 1.00 68.62 85 ARG A O 1
ATOM 687 N N . TYR A 1 86 ? -23.089 -0.718 -4.110 1.00 62.19 86 TYR A N 1
ATOM 688 C CA . TYR A 1 86 ? -23.118 -1.891 -4.965 1.00 62.19 86 TYR A CA 1
ATOM 689 C C . TYR A 1 86 ? -24.515 -2.078 -5.602 1.00 62.19 86 TYR A C 1
ATOM 691 O O . TYR A 1 86 ? -25.520 -1.853 -4.925 1.00 62.19 86 TYR A O 1
ATOM 699 N N . PRO A 1 87 ? -24.608 -2.470 -6.889 1.00 71.19 87 PRO A N 1
ATOM 700 C CA . PRO A 1 87 ? -23.510 -2.680 -7.835 1.00 71.19 87 PRO A CA 1
ATOM 701 C C . PRO A 1 87 ? -22.970 -1.368 -8.433 1.00 71.19 87 PRO A C 1
ATOM 703 O O . PRO A 1 87 ? -23.713 -0.520 -8.927 1.00 71.19 87 PRO A O 1
ATOM 706 N N . ILE A 1 88 ? -21.640 -1.243 -8.489 1.00 68.06 88 ILE A N 1
ATOM 707 C CA . ILE A 1 88 ? -20.925 -0.168 -9.197 1.00 68.06 88 ILE A CA 1
ATOM 708 C C . ILE A 1 88 ? -19.927 -0.745 -10.194 1.00 68.06 88 ILE A C 1
ATOM 710 O O . ILE A 1 88 ? -19.363 -1.813 -9.981 1.00 68.06 88 ILE A O 1
ATOM 714 N N . LYS A 1 89 ? -19.644 0.004 -11.263 1.00 66.69 89 LYS A N 1
ATOM 715 C CA . LYS A 1 89 ? -18.633 -0.391 -12.261 1.00 66.69 89 LYS A CA 1
ATOM 716 C C . LYS A 1 89 ? -17.222 0.081 -11.915 1.00 66.69 89 LYS A C 1
ATOM 718 O O . LYS A 1 89 ? -16.246 -0.554 -12.295 1.00 66.69 89 LYS A O 1
ATOM 723 N N . SER A 1 90 ? -17.097 1.206 -11.215 1.00 67.81 90 SER A N 1
ATOM 724 C CA . SER A 1 90 ? -15.804 1.787 -10.866 1.00 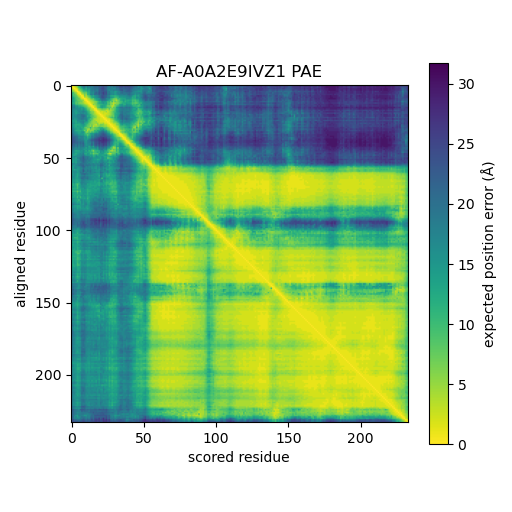67.81 90 SER A CA 1
ATOM 725 C C . SER A 1 90 ? -15.872 2.504 -9.529 1.00 67.81 90 SER A C 1
ATOM 727 O O . SER A 1 90 ? -16.857 3.166 -9.203 1.00 67.81 90 SER A O 1
ATOM 729 N N . VAL A 1 91 ? -14.766 2.436 -8.793 1.00 66.12 91 VAL A N 1
ATOM 730 C CA . VAL A 1 91 ? -14.567 3.165 -7.537 1.00 66.12 91 VAL A CA 1
ATOM 731 C C . VAL A 1 91 ? -14.631 4.685 -7.759 1.00 66.12 91 VAL A C 1
ATOM 733 O O . VAL A 1 91 ? -15.101 5.430 -6.902 1.00 66.12 91 VAL A O 1
ATOM 736 N N . LYS A 1 92 ? -14.254 5.161 -8.958 1.00 63.53 92 LYS A N 1
ATOM 737 C CA . LYS A 1 92 ? -14.401 6.573 -9.358 1.00 63.53 92 LYS A CA 1
ATOM 738 C C . LYS A 1 92 ? -15.856 7.015 -9.492 1.00 63.53 92 LYS A C 1
ATOM 740 O O . LYS A 1 92 ? -16.120 8.210 -9.421 1.00 63.53 92 LYS A O 1
ATOM 745 N N . SER A 1 93 ? -16.776 6.077 -9.714 1.00 57.22 93 SER A N 1
ATOM 746 C CA . SER A 1 93 ? -18.207 6.348 -9.881 1.00 57.22 93 SER A CA 1
ATOM 747 C C . SER A 1 93 ? -18.928 6.568 -8.551 1.00 57.22 93 SER A C 1
ATOM 749 O O . SER A 1 93 ? -20.105 6.923 -8.545 1.00 57.22 93 SER A O 1
ATOM 751 N N . ILE A 1 94 ? -18.249 6.356 -7.419 1.00 52.50 94 ILE A N 1
ATOM 752 C CA . ILE A 1 94 ? -18.820 6.587 -6.097 1.00 52.50 94 ILE A CA 1
ATOM 753 C C . ILE A 1 94 ? -18.721 8.087 -5.777 1.00 52.50 94 ILE A C 1
ATOM 755 O O . ILE A 1 94 ? -17.725 8.574 -5.240 1.00 52.50 94 ILE A O 1
ATOM 759 N N . GLY A 1 95 ? -19.778 8.818 -6.147 1.00 40.41 95 GLY A N 1
ATOM 760 C CA . GLY A 1 95 ? -19.960 10.252 -5.903 1.00 40.41 95 GLY A CA 1
ATOM 761 C C . GLY A 1 95 ? -19.987 11.105 -7.177 1.00 40.41 95 GLY A C 1
ATOM 762 O O . GLY A 1 95 ? -19.758 10.620 -8.279 1.00 40.41 95 GLY A O 1
ATOM 763 N N . LEU A 1 96 ? -20.294 12.398 -7.028 1.00 35.47 96 LEU A N 1
ATOM 764 C CA . LEU A 1 96 ? -20.406 13.356 -8.145 1.00 35.47 96 LEU A CA 1
ATOM 765 C C . LEU A 1 96 ? -19.040 13.858 -8.659 1.00 35.47 96 LEU A C 1
ATOM 767 O O . LEU A 1 96 ? -18.971 14.467 -9.723 1.00 35.47 96 LEU A O 1
ATOM 771 N N . ILE A 1 97 ? -17.961 13.620 -7.902 1.00 45.47 97 ILE A N 1
ATOM 772 C CA . ILE A 1 97 ? -16.592 14.072 -8.190 1.00 45.47 97 ILE A CA 1
ATOM 773 C C . ILE A 1 97 ? -15.657 12.853 -8.099 1.00 45.47 97 ILE A C 1
ATOM 775 O O . ILE A 1 97 ? -15.745 12.115 -7.107 1.00 45.47 97 ILE A O 1
ATOM 779 N N . PRO A 1 98 ? -14.740 12.641 -9.069 1.00 51.50 98 PRO A N 1
ATOM 780 C CA . PRO A 1 98 ? -13.738 11.582 -8.982 1.00 51.50 98 PRO A CA 1
ATOM 781 C C . PRO A 1 98 ? -13.009 11.623 -7.635 1.00 51.50 98 PRO A C 1
ATOM 783 O O . PRO A 1 98 ? -12.634 12.697 -7.167 1.00 51.50 98 PRO A O 1
ATOM 786 N N . PHE A 1 99 ? -12.811 10.457 -7.015 1.00 61.28 99 PHE A N 1
ATOM 787 C CA . PHE A 1 99 ? -12.108 10.298 -5.730 1.00 61.28 99 PHE A CA 1
ATOM 788 C C . PHE A 1 99 ? -12.817 10.880 -4.495 1.00 61.28 99 PHE A C 1
ATOM 790 O O . PHE A 1 99 ? -12.268 10.808 -3.400 1.00 61.28 99 PHE A O 1
ATOM 797 N N . SER A 1 100 ? -14.043 11.407 -4.622 1.00 64.44 100 SER A N 1
ATOM 798 C CA . SER A 1 100 ? -14.801 11.925 -3.468 1.00 64.44 100 SER A CA 1
ATOM 799 C C . SER A 1 100 ? -15.087 10.870 -2.399 1.00 64.44 100 SER A C 1
ATOM 801 O O . SER A 1 100 ? -15.220 11.218 -1.228 1.00 64.44 100 SER A O 1
ATOM 803 N N . ILE A 1 101 ? -15.098 9.590 -2.790 1.00 68.81 101 ILE A N 1
ATOM 804 C CA . ILE A 1 101 ? -15.134 8.455 -1.875 1.00 68.81 101 ILE A CA 1
ATOM 805 C C . ILE A 1 101 ? -14.093 8.611 -0.771 1.00 68.81 101 ILE A C 1
ATOM 807 O O . ILE A 1 101 ? -14.465 8.577 0.389 1.00 68.81 101 ILE A O 1
ATOM 811 N N . PHE A 1 102 ? -12.836 8.913 -1.089 1.00 68.62 102 PHE A N 1
ATOM 812 C CA . PHE A 1 102 ? -11.775 8.943 -0.084 1.00 68.62 102 PHE A CA 1
ATOM 813 C C . PHE A 1 102 ? -11.940 10.053 0.963 1.00 68.62 102 PHE A C 1
ATOM 815 O O . PHE A 1 102 ? -11.345 9.965 2.029 1.00 68.62 102 PHE A O 1
ATOM 822 N N . LYS A 1 103 ? -12.789 11.052 0.693 1.00 72.25 103 LYS A N 1
ATOM 823 C CA . LYS A 1 103 ? -13.049 12.207 1.566 1.00 72.25 103 LYS A CA 1
ATOM 824 C C . LYS A 1 103 ? -14.337 12.099 2.377 1.00 72.25 103 LYS A C 1
ATOM 826 O O . LYS A 1 103 ? -14.628 12.996 3.161 1.00 72.25 103 LYS A O 1
ATOM 831 N N . LYS A 1 104 ? -15.146 11.063 2.152 1.00 73.94 104 LYS A N 1
ATOM 832 C CA . LYS A 1 104 ? -16.357 10.825 2.940 1.00 73.94 104 LYS A CA 1
ATOM 833 C C . LYS A 1 104 ? -15.987 10.070 4.213 1.00 73.94 104 LYS A C 1
ATOM 835 O O . LYS A 1 104 ? -15.168 9.154 4.187 1.00 73.94 104 LYS A O 1
ATOM 840 N N . ASP A 1 105 ? -16.644 10.434 5.304 1.00 76.00 105 ASP A N 1
ATOM 841 C CA . ASP A 1 105 ? -16.496 9.753 6.582 1.00 76.00 105 ASP A CA 1
ATOM 842 C C . ASP A 1 105 ? -17.201 8.393 6.538 1.00 76.00 105 ASP A C 1
ATOM 844 O O . ASP A 1 105 ? -18.433 8.318 6.470 1.00 76.00 105 ASP A O 1
ATOM 848 N N . TYR A 1 106 ? -16.412 7.320 6.574 1.00 68.31 106 TYR A N 1
ATOM 849 C CA . TYR A 1 106 ? -16.915 5.941 6.670 1.00 68.31 106 TYR A CA 1
ATOM 850 C C . TYR A 1 106 ? -16.622 5.304 8.020 1.00 68.31 106 TYR A C 1
ATOM 852 O O . TYR A 1 106 ? -17.247 4.316 8.388 1.00 68.31 106 TYR A O 1
ATOM 860 N N . THR A 1 107 ? -15.668 5.857 8.763 1.00 68.81 107 THR A N 1
ATOM 861 C CA . THR A 1 107 ? -15.163 5.236 9.985 1.00 68.81 107 THR A CA 1
ATOM 862 C C . THR A 1 107 ? -15.204 6.216 11.147 1.00 68.81 107 THR A C 1
ATOM 864 O O . THR A 1 107 ? -15.320 7.428 10.957 1.00 68.81 107 THR A O 1
ATOM 867 N N . GLN A 1 108 ? -15.114 5.688 12.364 1.00 67.56 108 GLN A N 1
ATOM 868 C CA . GLN A 1 108 ? -15.109 6.482 13.583 1.00 67.56 108 GLN A CA 1
ATOM 869 C C . GLN A 1 108 ? -14.038 5.964 14.547 1.00 67.56 108 GLN A C 1
ATOM 871 O O . GLN A 1 108 ? -13.877 4.756 14.728 1.00 67.56 108 GLN A O 1
ATOM 876 N N . GLN A 1 109 ? -13.324 6.887 15.190 1.00 67.25 109 GLN A N 1
ATOM 877 C CA . GLN A 1 109 ? -12.398 6.611 16.284 1.00 67.25 109 GLN A CA 1
ATOM 878 C C . GLN A 1 109 ? -12.654 7.609 17.420 1.00 67.25 109 GLN A C 1
ATOM 880 O O . GLN A 1 109 ? -12.359 8.800 17.299 1.00 67.25 109 GLN A O 1
ATOM 885 N N . GLY A 1 110 ? -13.198 7.132 18.543 1.00 68.62 110 GLY A N 1
ATOM 886 C CA . GLY A 1 110 ? -13.684 8.038 19.586 1.00 68.62 110 GLY A CA 1
ATOM 887 C C . GLY A 1 110 ? -14.809 8.919 19.047 1.00 68.62 110 GLY A 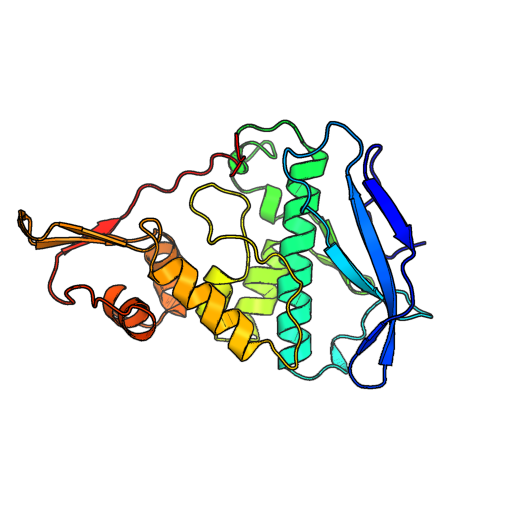C 1
ATOM 888 O O . GLY A 1 110 ? -15.690 8.449 18.334 1.00 68.62 110 GLY A O 1
ATOM 889 N N . GLU A 1 111 ? -14.739 10.215 19.326 1.00 72.25 111 GLU A N 1
ATOM 890 C CA . GLU A 1 111 ? -15.698 11.211 18.826 1.00 72.25 111 GLU A CA 1
ATOM 891 C C . GLU A 1 111 ? -15.385 11.697 17.399 1.00 72.25 111 GLU A C 1
ATOM 893 O O . GLU A 1 111 ? -16.111 12.516 16.838 1.00 72.25 111 GLU A O 1
ATOM 898 N N . ARG A 1 112 ? -14.287 11.229 16.792 1.00 74.62 112 ARG A N 1
ATOM 899 C CA . ARG A 1 112 ? -13.856 11.684 15.468 1.00 74.62 112 ARG A CA 1
ATOM 900 C C . ARG A 1 112 ? -14.384 10.754 14.389 1.00 74.62 112 ARG A C 1
ATOM 902 O O . ARG A 1 112 ? -14.032 9.576 14.361 1.00 74.62 112 ARG A O 1
ATOM 909 N N . SER A 1 113 ? -15.178 11.311 13.481 1.00 82.25 113 SER A N 1
ATOM 910 C CA . SER A 1 113 ? -15.429 10.696 12.176 1.00 82.25 113 SER A CA 1
ATOM 911 C C . SER A 1 113 ? -14.181 10.8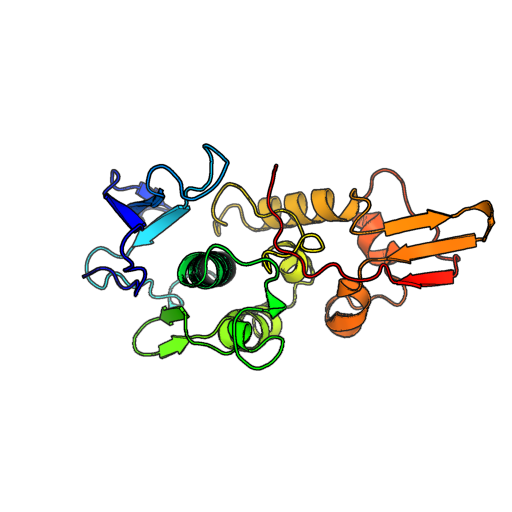64 11.308 1.00 82.25 113 SER A C 1
ATOM 913 O O . SER A 1 113 ? -13.536 11.913 11.362 1.00 82.25 113 SER A O 1
ATOM 915 N N . LEU A 1 114 ? -13.795 9.808 10.596 1.00 81.38 114 LEU A N 1
ATOM 916 C CA . LEU A 1 114 ? -12.588 9.767 9.776 1.00 81.38 114 LEU A CA 1
ATOM 917 C C . LEU A 1 114 ? -12.926 9.274 8.367 1.00 81.38 114 LEU A C 1
ATOM 919 O O . LEU A 1 114 ? -13.557 8.219 8.186 1.00 81.38 114 LEU A O 1
ATOM 923 N N . SER A 1 115 ? -12.446 10.022 7.379 1.00 87.62 115 SER A N 1
ATOM 924 C CA . SER A 1 115 ? -12.416 9.612 5.980 1.00 87.62 115 SER A CA 1
ATOM 925 C C . SER A 1 115 ? -11.230 8.686 5.683 1.00 87.62 115 SER A C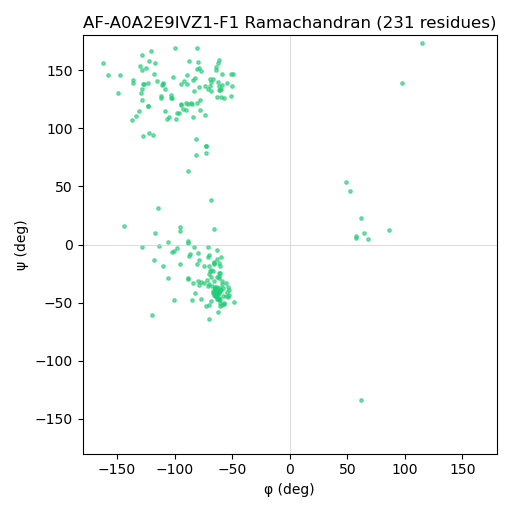 1
ATOM 927 O O . SER A 1 115 ? -10.318 8.520 6.498 1.00 87.62 115 SER A O 1
ATOM 929 N N . LEU A 1 116 ? -11.219 8.067 4.500 1.00 85.44 116 LEU A N 1
ATOM 930 C CA . LEU A 1 116 ? -10.088 7.235 4.069 1.00 85.44 116 LEU A CA 1
ATOM 931 C C . LEU A 1 116 ? -8.811 8.071 3.892 1.00 85.44 116 LEU A C 1
ATOM 933 O O . LEU A 1 116 ? -7.736 7.622 4.282 1.00 85.44 116 LEU A O 1
ATOM 937 N N . ASP A 1 117 ? -8.931 9.302 3.381 1.00 87.25 117 ASP A N 1
ATOM 938 C CA . ASP A 1 117 ? -7.822 10.257 3.262 1.00 87.25 117 ASP A CA 1
ATOM 939 C C . ASP A 1 117 ? -7.269 10.645 4.645 1.00 87.25 117 ASP A C 1
ATOM 941 O O . ASP A 1 117 ? -6.049 10.728 4.813 1.00 87.25 117 ASP A O 1
ATOM 945 N N . ASP A 1 118 ? -8.136 10.839 5.649 1.00 89.38 118 ASP A N 1
ATOM 946 C CA . ASP A 1 118 ? -7.691 11.125 7.020 1.00 89.38 118 ASP A CA 1
ATOM 947 C C . ASP A 1 118 ? -6.859 9.973 7.584 1.00 89.38 118 ASP A C 1
ATOM 949 O O . ASP A 1 118 ? -5.830 10.201 8.222 1.00 89.38 118 ASP A O 1
ATOM 953 N N . ILE A 1 119 ? -7.277 8.732 7.328 1.00 87.31 119 ILE A N 1
ATOM 954 C CA . ILE A 1 119 ? -6.556 7.548 7.798 1.00 87.31 119 ILE A CA 1
ATOM 955 C C . ILE A 1 119 ? -5.232 7.386 7.046 1.00 87.31 119 ILE A C 1
ATOM 957 O O . ILE A 1 119 ? -4.187 7.255 7.682 1.00 87.31 119 ILE A O 1
ATOM 961 N N . GLU A 1 120 ? -5.245 7.393 5.713 1.00 89.50 120 GLU A N 1
ATOM 962 C CA . GLU A 1 120 ? -4.051 7.150 4.896 1.00 89.50 120 GLU A CA 1
ATOM 963 C C . GLU A 1 120 ? -3.065 8.316 4.997 1.00 89.50 120 GLU A C 1
ATOM 965 O O . GLU A 1 120 ? -1.963 8.174 5.527 1.00 89.50 120 GLU A O 1
ATOM 970 N N . LYS A 1 121 ? -3.466 9.499 4.531 1.00 87.69 121 LYS A N 1
ATOM 971 C CA . LYS A 1 121 ? -2.571 10.654 4.407 1.00 87.69 121 LYS A CA 1
ATOM 972 C C . LYS A 1 121 ? -2.437 11.426 5.706 1.00 87.69 121 LYS A C 1
ATOM 974 O O . LYS A 1 121 ? -1.377 11.992 5.942 1.00 87.69 121 LYS A O 1
ATOM 979 N N . GLY A 1 122 ? -3.490 11.483 6.519 1.00 88.19 122 GLY A N 1
ATOM 980 C CA . GLY A 1 122 ? -3.483 12.231 7.778 1.00 88.19 122 GLY A CA 1
ATOM 981 C C . GLY A 1 122 ? -2.793 11.491 8.925 1.00 88.19 122 GLY A C 1
ATOM 982 O O . GLY A 1 122 ? -2.189 12.131 9.787 1.00 88.19 122 GLY A O 1
ATOM 983 N N . ILE A 1 123 ? -2.857 10.155 8.939 1.00 90.94 123 ILE A N 1
ATOM 984 C CA . ILE A 1 123 ? -2.350 9.340 10.048 1.00 90.94 123 ILE A CA 1
ATOM 985 C C . ILE A 1 123 ? -1.249 8.385 9.587 1.00 90.94 123 ILE A C 1
ATOM 987 O O . ILE A 1 123 ? -0.133 8.476 10.099 1.00 90.94 123 ILE A O 1
ATOM 991 N N . LEU A 1 124 ? -1.530 7.470 8.654 1.00 92.31 124 LEU A N 1
ATOM 992 C CA . LEU A 1 124 ? -0.611 6.385 8.302 1.00 92.31 124 LEU A CA 1
ATOM 993 C C . LEU A 1 124 ? 0.709 6.908 7.729 1.00 92.31 124 LEU A C 1
ATOM 995 O O . LEU A 1 124 ? 1.760 6.639 8.308 1.00 92.31 124 LEU A O 1
ATOM 999 N N . LEU A 1 125 ? 0.656 7.685 6.645 1.00 90.50 125 LEU A N 1
ATOM 1000 C CA . LEU A 1 125 ? 1.851 8.156 5.933 1.00 90.50 125 LEU A CA 1
ATOM 1001 C C . LEU A 1 125 ? 2.655 9.199 6.728 1.00 90.50 125 LEU A C 1
ATOM 1003 O O . LEU A 1 125 ? 3.864 9.305 6.551 1.00 90.50 125 LEU A O 1
ATOM 1007 N N . GLN A 1 126 ? 2.012 9.941 7.638 1.00 92.25 126 GLN A N 1
ATOM 1008 C CA . GLN A 1 126 ? 2.694 10.930 8.489 1.00 92.25 126 GLN A CA 1
ATOM 1009 C C . GLN A 1 126 ? 3.362 10.286 9.702 1.00 92.25 126 GLN A C 1
ATOM 1011 O O . GLN A 1 126 ? 4.463 10.668 10.093 1.00 92.25 126 GLN A O 1
ATOM 1016 N N . LYS A 1 127 ? 2.681 9.325 10.335 1.00 93.62 127 LYS A N 1
ATOM 1017 C CA . LYS A 1 127 ? 3.141 8.723 11.589 1.00 93.62 127 LYS A CA 1
ATOM 1018 C C . LYS A 1 127 ? 4.069 7.534 11.365 1.00 93.62 127 LYS A C 1
ATOM 1020 O O . LYS A 1 127 ? 4.910 7.252 12.218 1.00 93.62 127 LYS A O 1
ATOM 1025 N N . PHE A 1 128 ? 3.913 6.831 10.247 1.00 94.31 128 PHE A N 1
ATOM 1026 C CA . PHE A 1 128 ? 4.657 5.617 9.942 1.00 94.31 128 PHE A CA 1
ATOM 1027 C C . PHE A 1 128 ? 5.312 5.740 8.559 1.00 94.31 128 PHE A C 1
ATOM 1029 O O . PHE A 1 128 ? 4.680 5.396 7.561 1.00 94.31 128 PHE A O 1
ATOM 1036 N N . PRO A 1 129 ? 6.576 6.196 8.477 1.00 91.38 129 PRO A N 1
ATOM 1037 C CA . PRO A 1 129 ? 7.295 6.318 7.211 1.00 91.38 129 PRO A CA 1
ATOM 1038 C C . PRO A 1 129 ? 7.687 4.928 6.688 1.00 91.38 129 PRO A C 1
ATOM 1040 O O . PRO A 1 129 ? 8.814 4.467 6.858 1.00 91.38 129 PRO A O 1
ATOM 1043 N N . ASP A 1 130 ? 6.723 4.225 6.096 1.00 95.38 130 ASP A N 1
ATOM 1044 C CA . ASP A 1 130 ? 6.906 2.906 5.503 1.00 95.38 130 ASP A CA 1
ATOM 1045 C C . ASP A 1 130 ? 6.185 2.813 4.148 1.00 95.38 130 ASP A C 1
ATOM 1047 O O . ASP A 1 130 ? 4.958 2.679 4.117 1.00 95.38 130 ASP A O 1
ATOM 1051 N N . PRO A 1 131 ? 6.920 2.810 3.023 1.00 94.81 131 PRO A N 1
ATOM 1052 C CA . PRO A 1 131 ? 6.329 2.726 1.687 1.00 94.81 131 PRO A CA 1
ATOM 1053 C C . PRO A 1 131 ? 5.510 1.453 1.440 1.00 94.81 131 PRO A C 1
ATOM 1055 O O . PRO A 1 131 ? 4.690 1.429 0.526 1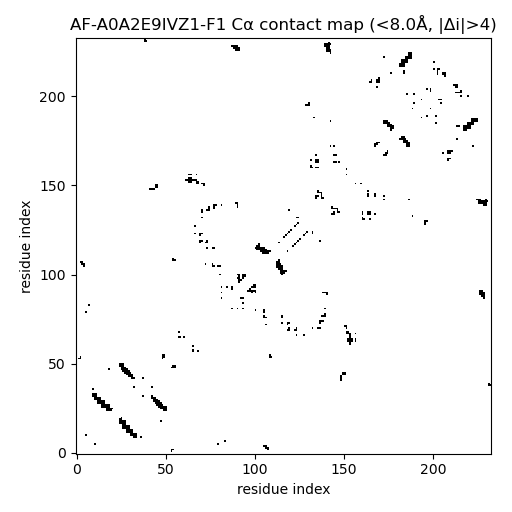.00 94.81 131 PRO A O 1
ATOM 1058 N N . ARG A 1 132 ? 5.687 0.393 2.245 1.00 95.94 132 ARG A N 1
ATOM 1059 C CA . ARG A 1 132 ? 4.885 -0.837 2.126 1.00 95.94 132 ARG A CA 1
ATOM 1060 C C . ARG A 1 132 ? 3.408 -0.613 2.467 1.00 95.94 132 ARG A C 1
ATOM 1062 O O . ARG A 1 132 ? 2.581 -1.442 2.101 1.00 95.94 132 ARG A O 1
ATOM 1069 N N . ILE A 1 133 ? 3.061 0.495 3.134 1.00 93.62 133 ILE A N 1
ATOM 1070 C CA . ILE A 1 133 ? 1.667 0.866 3.426 1.00 93.62 133 ILE A CA 1
ATOM 1071 C C . ILE A 1 133 ? 0.855 0.978 2.131 1.00 93.62 133 ILE A C 1
ATOM 1073 O O . ILE A 1 133 ? -0.265 0.479 2.097 1.00 93.62 133 ILE A O 1
ATOM 1077 N N . HIS A 1 134 ? 1.446 1.495 1.047 1.00 90.88 134 HIS A N 1
ATOM 1078 C CA . HIS A 1 134 ? 0.815 1.592 -0.281 1.00 90.88 134 HIS A CA 1
ATOM 1079 C C . HIS A 1 134 ? 0.431 0.239 -0.890 1.00 90.88 134 HIS A C 1
ATOM 1081 O O . HIS A 1 134 ? -0.351 0.188 -1.835 1.00 90.88 134 HIS A O 1
ATOM 1087 N N . PHE A 1 135 ? 0.974 -0.861 -0.355 1.00 89.94 135 PHE A N 1
ATOM 1088 C CA . PHE A 1 135 ? 0.632 -2.231 -0.749 1.00 89.94 135 PHE A CA 1
ATOM 1089 C C . PHE A 1 135 ? -0.299 -2.942 0.236 1.00 89.94 135 PHE A C 1
ATOM 1091 O O . PHE A 1 135 ? -0.734 -4.065 -0.019 1.00 89.94 135 PHE A O 1
ATOM 1098 N N . ALA A 1 136 ? -0.570 -2.299 1.371 1.00 86.38 136 ALA A N 1
ATOM 1099 C CA . ALA A 1 136 ? -1.372 -2.823 2.466 1.00 86.38 136 ALA A CA 1
ATOM 1100 C C . ALA A 1 136 ? -2.762 -2.180 2.541 1.00 86.38 136 ALA A C 1
ATOM 1102 O O . ALA A 1 136 ? -3.710 -2.821 2.999 1.00 86.38 136 ALA A O 1
ATOM 1103 N N . VAL A 1 137 ? -2.885 -0.928 2.089 1.00 82.69 137 VAL A N 1
ATOM 1104 C CA . VAL A 1 137 ? -4.172 -0.251 1.924 1.00 82.69 137 VAL A CA 1
ATOM 1105 C C . VAL A 1 137 ? -4.709 -0.507 0.516 1.00 82.69 137 VAL A C 1
ATOM 1107 O O . VAL A 1 137 ? -4.038 -0.246 -0.482 1.00 82.69 137 VAL A O 1
ATOM 1110 N N . ASN A 1 138 ? -5.903 -1.087 0.423 1.00 72.50 138 ASN A N 1
ATOM 1111 C CA . ASN A 1 138 ? -6.520 -1.472 -0.842 1.00 72.50 138 ASN A CA 1
ATOM 1112 C C . ASN A 1 138 ? -7.604 -0.458 -1.221 1.00 72.50 138 ASN A C 1
ATOM 1114 O O . ASN A 1 138 ? -8.502 -0.170 -0.441 1.00 72.50 138 ASN A O 1
ATOM 1118 N N . CYS A 1 139 ? -7.530 0.054 -2.444 1.00 70.75 139 CYS A N 1
ATOM 1119 C CA . CYS A 1 139 ? -8.440 1.051 -3.009 1.00 70.75 139 CYS A CA 1
ATOM 1120 C C . CYS A 1 139 ? -9.594 0.451 -3.846 1.00 70.75 139 CYS A C 1
ATOM 1122 O O . CYS A 1 139 ? -10.225 1.159 -4.629 1.00 70.75 139 CYS A O 1
ATOM 1124 N N . ALA A 1 140 ? -9.837 -0.857 -3.728 1.00 59.03 140 ALA A N 1
ATOM 1125 C CA . ALA A 1 140 ? -10.832 -1.697 -4.409 1.00 59.03 140 ALA A CA 1
ATOM 1126 C C . ALA A 1 140 ? -10.794 -1.728 -5.952 1.00 59.03 140 ALA A C 1
ATOM 1128 O O . ALA A 1 140 ? -11.655 -2.341 -6.583 1.00 59.03 140 ALA A O 1
ATOM 1129 N N . SER A 1 141 ? -9.812 -1.088 -6.586 1.00 64.19 141 SER A N 1
ATOM 1130 C CA . SER A 1 141 ? -9.652 -1.100 -8.044 1.00 64.19 141 SER A CA 1
ATOM 1131 C C . SER A 1 141 ? -8.831 -2.286 -8.553 1.00 64.19 141 SER A C 1
ATOM 1133 O O . SER A 1 141 ? -8.020 -2.846 -7.814 1.00 64.19 141 SER A O 1
ATOM 1135 N N . VAL A 1 142 ? -8.998 -2.634 -9.833 1.00 57.34 142 VAL A N 1
ATOM 1136 C CA . VAL A 1 142 ? -8.237 -3.700 -10.521 1.00 57.34 142 VAL A CA 1
ATOM 1137 C C . VAL A 1 142 ? -6.725 -3.491 -10.426 1.00 57.34 142 VAL A C 1
ATOM 1139 O O . VAL A 1 142 ? -5.975 -4.460 -10.362 1.00 57.34 142 VAL A O 1
ATOM 1142 N N . SER A 1 143 ? -6.259 -2.240 -10.411 1.00 64.75 143 SER A N 1
ATOM 1143 C CA . SER A 1 143 ? -4.827 -1.920 -10.316 1.00 64.75 143 SER A CA 1
ATOM 1144 C C . SER A 1 143 ? -4.311 -1.802 -8.876 1.00 64.75 143 SER A C 1
ATOM 1146 O O . SER A 1 143 ? -3.130 -1.502 -8.681 1.00 64.75 143 SER A O 1
ATOM 1148 N N . CYS A 1 144 ? -5.165 -2.014 -7.867 1.00 66.12 144 CYS A N 1
ATOM 1149 C CA . CYS A 1 144 ? -4.738 -2.042 -6.471 1.00 66.12 144 CYS A CA 1
ATOM 1150 C C . CYS A 1 144 ? -4.047 -3.384 -6.144 1.00 66.12 144 CYS A C 1
ATOM 1152 O O . CYS A 1 144 ? -4.426 -4.426 -6.682 1.00 66.12 144 CYS A O 1
ATOM 1154 N N . PRO A 1 145 ? -3.083 -3.379 -5.208 1.00 66.31 145 PRO A N 1
ATOM 1155 C CA . PRO A 1 145 ? -2.541 -4.592 -4.597 1.00 66.31 145 PRO A CA 1
ATOM 1156 C C . PRO A 1 145 ? -3.661 -5.505 -4.076 1.00 66.31 145 PRO A C 1
ATOM 1158 O O . PRO A 1 145 ? -4.667 -4.984 -3.588 1.00 66.31 145 PRO A O 1
ATOM 1161 N N . PRO A 1 146 ? -3.507 -6.841 -4.114 1.00 69.38 146 PRO A N 1
ATOM 1162 C CA . PRO A 1 146 ? -4.535 -7.753 -3.622 1.00 69.38 146 PRO A CA 1
ATOM 1163 C C . PRO A 1 146 ? -4.832 -7.488 -2.144 1.00 69.38 146 PRO A C 1
ATOM 1165 O O . PRO A 1 146 ? -3.918 -7.269 -1.345 1.00 69.38 146 PRO A O 1
ATOM 1168 N N . LEU A 1 147 ? -6.113 -7.501 -1.781 1.00 69.88 147 LEU A N 1
ATOM 1169 C CA . LEU A 1 147 ? -6.536 -7.358 -0.393 1.00 69.88 147 LEU A CA 1
ATOM 1170 C C . LEU A 1 147 ? -6.173 -8.628 0.383 1.00 69.88 147 LEU A C 1
ATOM 1172 O O . LEU A 1 147 ? -6.403 -9.740 -0.090 1.00 69.88 147 LEU A O 1
ATOM 1176 N N . ARG A 1 148 ? -5.584 -8.467 1.570 1.00 76.56 148 ARG A N 1
ATOM 1177 C CA . ARG A 1 148 ? -5.241 -9.598 2.436 1.00 76.56 148 ARG A CA 1
ATOM 1178 C C . ARG A 1 148 ? -6.518 -10.240 2.991 1.00 76.56 148 ARG A C 1
ATOM 1180 O O . ARG A 1 148 ? -7.389 -9.527 3.484 1.00 76.56 148 ARG A O 1
ATOM 1187 N N . ALA A 1 149 ? -6.572 -11.572 2.987 1.00 67.25 149 ALA A N 1
ATOM 1188 C CA . ALA A 1 149 ? -7.698 -12.360 3.507 1.00 67.25 149 ALA A CA 1
ATOM 1189 C C . ALA A 1 149 ? -7.831 -12.343 5.044 1.00 67.25 149 ALA A C 1
ATOM 1191 O O . ALA A 1 149 ? -8.823 -12.802 5.596 1.00 67.25 149 ALA A O 1
ATOM 1192 N N . GLU A 1 150 ? -6.831 -11.831 5.763 1.00 65.62 150 GLU A N 1
ATOM 1193 C CA . GLU A 1 150 ? -6.875 -11.685 7.216 1.00 65.62 150 GLU A CA 1
ATOM 1194 C C . GLU A 1 150 ? -6.473 -10.266 7.651 1.00 65.62 150 GLU A C 1
ATOM 1196 O O . GLU A 1 150 ? -5.680 -9.609 6.967 1.00 65.62 150 GLU A O 1
ATOM 1201 N N . PRO A 1 151 ? -6.955 -9.790 8.815 1.00 72.62 151 PRO A N 1
ATOM 1202 C CA . PRO A 1 151 ? -6.545 -8.501 9.358 1.00 72.62 151 PRO A CA 1
ATOM 1203 C C . PRO A 1 151 ? -5.055 -8.446 9.711 1.00 72.62 151 PRO A C 1
ATOM 1205 O O . PRO A 1 151 ? -4.454 -9.425 10.170 1.00 72.62 151 PRO A O 1
ATOM 1208 N N . TYR A 1 152 ? -4.485 -7.247 9.617 1.00 76.25 152 TYR A N 1
ATOM 1209 C CA . TYR A 1 152 ? -3.146 -6.971 10.116 1.00 76.25 152 TYR A CA 1
ATOM 1210 C C . TYR A 1 152 ? -3.104 -7.032 11.643 1.00 76.25 152 TYR A C 1
ATOM 1212 O O . TYR A 1 152 ? -4.004 -6.523 12.317 1.00 76.25 152 TYR A O 1
ATOM 1220 N N . ARG A 1 153 ? -2.040 -7.609 12.207 1.00 78.12 153 ARG A N 1
ATOM 1221 C CA . ARG A 1 153 ? -1.845 -7.720 13.663 1.00 78.12 153 ARG A CA 1
ATOM 1222 C C . ARG A 1 153 ? -0.493 -7.164 14.058 1.00 78.12 153 ARG A C 1
ATOM 1224 O O . ARG A 1 153 ? 0.495 -7.460 13.403 1.00 78.12 153 ARG A O 1
ATOM 1231 N N . GLY A 1 154 ? -0.418 -6.417 15.160 1.00 75.50 154 GLY A N 1
ATOM 1232 C CA . GLY A 1 154 ? 0.833 -5.778 15.589 1.00 75.50 154 GLY A CA 1
ATOM 1233 C C . GLY A 1 154 ? 2.016 -6.749 15.703 1.00 75.50 154 GLY A C 1
ATOM 1234 O O . GLY A 1 154 ? 3.090 -6.451 15.193 1.00 75.50 154 GLY A O 1
ATOM 1235 N N . ALA A 1 155 ? 1.795 -7.937 16.275 1.00 71.19 155 ALA A N 1
ATOM 1236 C CA . ALA A 1 155 ? 2.826 -8.968 16.423 1.00 71.19 155 ALA A CA 1
ATOM 1237 C C . ALA A 1 155 ? 3.295 -9.599 15.093 1.00 71.19 155 ALA A C 1
ATOM 1239 O O . ALA A 1 155 ? 4.388 -10.152 15.033 1.00 71.19 155 ALA A O 1
ATOM 1240 N N . GLN A 1 156 ? 2.487 -9.528 14.030 1.00 78.38 156 GLN A N 1
ATOM 1241 C CA . GLN A 1 156 ? 2.770 -10.138 12.722 1.00 78.38 156 GLN A CA 1
ATOM 1242 C C . GLN A 1 156 ? 2.978 -9.099 11.614 1.00 78.38 156 GLN A C 1
ATOM 1244 O O . GLN A 1 156 ? 3.263 -9.464 10.475 1.00 78.38 156 GLN A O 1
ATOM 1249 N N . LEU A 1 157 ? 2.850 -7.809 11.939 1.00 83.12 157 LEU A N 1
ATOM 1250 C CA . LEU A 1 157 ? 2.709 -6.732 10.967 1.00 83.12 157 LEU A CA 1
ATOM 1251 C C . LEU A 1 157 ? 3.856 -6.710 9.957 1.00 83.12 157 LEU A C 1
ATOM 1253 O O . LEU A 1 157 ? 3.611 -6.580 8.765 1.00 83.12 157 LEU A O 1
ATOM 1257 N N . GLU A 1 158 ? 5.094 -6.871 10.417 1.00 94.81 158 GLU A N 1
ATOM 1258 C CA . GLU A 1 158 ? 6.262 -6.860 9.534 1.00 94.81 158 GLU A CA 1
ATOM 1259 C C . GLU A 1 158 ? 6.226 -7.988 8.503 1.00 94.81 158 GLU A C 1
ATOM 1261 O O . GLU A 1 158 ? 6.415 -7.734 7.313 1.00 94.81 158 GLU A O 1
ATOM 1266 N N . ALA A 1 159 ? 5.902 -9.208 8.937 1.00 92.81 159 ALA A N 1
ATOM 1267 C CA . ALA A 1 159 ? 5.774 -10.354 8.044 1.00 92.81 159 ALA A CA 1
ATOM 1268 C C . ALA A 1 159 ? 4.616 -10.163 7.051 1.00 92.81 159 ALA A C 1
ATOM 1270 O O . ALA A 1 159 ? 4.782 -10.413 5.860 1.00 92.81 159 ALA A O 1
ATOM 1271 N N . GLN A 1 160 ? 3.472 -9.651 7.516 1.00 88.88 160 GLN A N 1
ATOM 1272 C CA . GLN A 1 160 ? 2.300 -9.403 6.669 1.00 88.88 160 GLN A CA 1
ATOM 1273 C C . GLN A 1 160 ? 2.558 -8.300 5.627 1.00 88.88 160 GLN A C 1
ATOM 1275 O O . GLN A 1 160 ? 2.140 -8.421 4.475 1.00 88.88 160 GLN A O 1
ATOM 1280 N N . LEU A 1 161 ? 3.265 -7.227 6.002 1.00 94.94 161 LEU A N 1
ATOM 1281 C CA . LEU A 1 161 ? 3.668 -6.165 5.073 1.00 94.94 161 LEU A CA 1
ATOM 1282 C C . LEU A 1 161 ? 4.680 -6.672 4.046 1.00 94.94 161 LEU A C 1
ATOM 1284 O O . LEU A 1 161 ? 4.585 -6.331 2.866 1.00 94.94 161 LEU A O 1
ATOM 1288 N N . GLU A 1 162 ? 5.653 -7.473 4.478 1.00 96.06 162 GLU A N 1
ATOM 1289 C CA . GLU A 1 162 ? 6.637 -8.062 3.575 1.00 96.06 162 GLU A CA 1
ATOM 1290 C C . GLU A 1 162 ? 5.982 -9.008 2.567 1.00 96.06 162 GLU A C 1
ATOM 1292 O O . GLU A 1 162 ? 6.239 -8.885 1.370 1.00 96.06 162 GLU A O 1
ATOM 1297 N N . GLU A 1 163 ? 5.100 -9.896 3.024 1.00 94.06 163 GLU A N 1
ATOM 1298 C CA . GLU A 1 163 ? 4.364 -10.828 2.171 1.00 94.06 163 GLU A CA 1
ATOM 1299 C C . GLU A 1 163 ? 3.562 -10.087 1.094 1.00 94.06 163 GLU A C 1
ATOM 1301 O O . GLU A 1 163 ? 3.741 -10.340 -0.097 1.00 94.06 163 GLU A O 1
ATOM 1306 N N . GLN A 1 164 ? 2.758 -9.097 1.488 1.00 89.62 164 GLN A N 1
ATOM 1307 C CA . GLN A 1 164 ? 1.977 -8.284 0.550 1.00 89.62 164 GLN A CA 1
ATOM 1308 C C . GLN A 1 164 ? 2.857 -7.524 -0.442 1.00 89.62 164 GLN A C 1
ATOM 1310 O O . GLN A 1 164 ? 2.539 -7.442 -1.630 1.00 89.62 164 GLN A O 1
ATOM 1315 N N . THR A 1 165 ? 3.995 -7.006 0.022 1.00 95.56 165 THR A N 1
ATOM 1316 C CA . THR A 1 165 ? 4.945 -6.315 -0.854 1.00 95.56 165 THR A CA 1
ATOM 1317 C C . THR A 1 165 ? 5.554 -7.278 -1.867 1.00 95.56 165 THR A C 1
ATOM 1319 O O . THR A 1 165 ? 5.685 -6.916 -3.033 1.00 95.56 165 THR A O 1
ATOM 1322 N N . ARG A 1 166 ? 5.899 -8.508 -1.465 1.00 95.69 166 ARG A N 1
ATOM 1323 C CA . ARG A 1 166 ? 6.405 -9.547 -2.378 1.00 95.69 166 ARG A CA 1
ATOM 1324 C C . ARG A 1 166 ? 5.355 -9.958 -3.403 1.00 95.69 166 ARG A C 1
ATOM 1326 O O . ARG A 1 166 ? 5.685 -10.031 -4.584 1.00 95.69 166 ARG A O 1
ATOM 1333 N N . LEU A 1 167 ? 4.110 -10.162 -2.972 1.00 91.19 167 LEU A N 1
ATOM 1334 C CA . LEU A 1 167 ? 2.992 -10.496 -3.859 1.00 91.19 167 LEU A CA 1
ATOM 1335 C C . LEU A 1 167 ? 2.781 -9.411 -4.916 1.00 91.19 167 LEU A C 1
ATOM 1337 O O . LEU A 1 167 ? 2.795 -9.706 -6.111 1.00 91.19 167 LEU A O 1
ATOM 1341 N N . PHE A 1 168 ? 2.670 -8.149 -4.493 1.00 91.50 168 PHE A N 1
ATOM 1342 C CA . PHE A 1 168 ? 2.547 -7.038 -5.429 1.00 91.50 168 PHE A CA 1
ATOM 1343 C C . PHE A 1 168 ? 3.775 -6.953 -6.335 1.00 91.50 168 PHE A C 1
ATOM 1345 O O . PHE A 1 168 ? 3.631 -6.942 -7.554 1.00 91.50 168 PHE A O 1
ATOM 1352 N N . ALA A 1 169 ? 4.983 -6.974 -5.766 1.00 95.56 169 ALA A N 1
ATOM 1353 C CA . ALA A 1 169 ? 6.220 -6.822 -6.519 1.00 95.56 169 ALA A CA 1
ATOM 1354 C C . ALA A 1 169 ? 6.441 -7.916 -7.566 1.00 95.56 169 ALA A C 1
ATOM 1356 O O . ALA A 1 169 ? 7.122 -7.643 -8.550 1.00 95.56 169 ALA A O 1
ATOM 1357 N N . ALA A 1 170 ? 5.896 -9.119 -7.376 1.00 93.19 170 ALA A N 1
ATOM 1358 C CA . ALA A 1 170 ? 5.949 -10.213 -8.343 1.00 93.19 170 ALA A CA 1
ATOM 1359 C C . ALA A 1 170 ? 4.900 -10.100 -9.466 1.00 93.19 170 ALA A C 1
ATOM 1361 O O . ALA A 1 170 ? 5.047 -10.761 -10.490 1.00 93.19 170 ALA A O 1
ATOM 1362 N N . SER A 1 171 ? 3.867 -9.272 -9.295 1.00 90.69 171 SER A N 1
ATOM 1363 C CA . SER A 1 171 ? 2.752 -9.150 -10.237 1.00 90.69 171 SER A CA 1
ATOM 1364 C C . SER A 1 171 ? 3.067 -8.287 -11.467 1.00 90.69 171 SER A C 1
ATOM 1366 O O . SER A 1 171 ? 3.873 -7.351 -11.414 1.00 90.69 171 SER A O 1
ATOM 1368 N N . ASP A 1 172 ? 2.319 -8.520 -12.547 1.00 91.00 172 ASP A N 1
ATOM 1369 C CA . ASP A 1 172 ? 2.308 -7.661 -13.741 1.00 91.00 172 ASP A CA 1
ATOM 1370 C C . ASP A 1 172 ? 1.647 -6.294 -13.492 1.00 91.00 172 ASP A C 1
ATOM 1372 O O . ASP A 1 172 ? 1.697 -5.413 -14.352 1.00 91.00 172 ASP A O 1
ATOM 1376 N N . GLN A 1 173 ? 1.001 -6.097 -12.339 1.00 88.06 173 GLN A N 1
ATOM 1377 C CA . GLN A 1 173 ? 0.503 -4.787 -11.916 1.00 88.06 173 GLN A CA 1
ATOM 1378 C C . GLN A 1 173 ? 1.645 -3.913 -11.388 1.00 88.06 173 GLN A C 1
ATOM 1380 O O . GLN A 1 173 ? 1.616 -2.699 -11.577 1.00 88.06 173 GLN A O 1
ATOM 1385 N N . ALA A 1 174 ? 2.667 -4.513 -10.765 1.00 93.12 174 ALA A N 1
ATOM 1386 C CA . ALA A 1 174 ? 3.822 -3.774 -10.269 1.00 93.12 174 ALA A CA 1
ATOM 1387 C C . ALA A 1 174 ? 4.785 -3.382 -11.387 1.00 93.12 174 ALA A C 1
ATOM 1389 O O . ALA A 1 174 ? 5.220 -2.227 -11.424 1.00 93.12 174 ALA A O 1
ATOM 1390 N N . ALA A 1 175 ? 5.129 -4.325 -12.272 1.00 96.62 175 ALA A N 1
ATOM 1391 C CA . ALA A 1 175 ? 6.039 -4.057 -13.377 1.00 96.62 175 ALA A CA 1
ATOM 1392 C C . ALA A 1 175 ? 5.904 -5.036 -14.552 1.00 96.62 175 ALA A C 1
ATOM 1394 O O . ALA A 1 175 ? 5.718 -6.232 -14.348 1.00 96.62 175 ALA A O 1
ATOM 1395 N N . ARG A 1 176 ? 6.110 -4.537 -15.777 1.00 95.62 176 ARG A N 1
ATOM 1396 C CA . ARG A 1 176 ? 6.180 -5.320 -17.025 1.00 95.62 176 ARG A CA 1
ATOM 1397 C C . ARG A 1 176 ? 7.421 -4.903 -17.814 1.00 95.62 176 ARG A C 1
ATOM 1399 O O . ARG A 1 176 ? 7.521 -3.752 -18.239 1.00 95.62 176 ARG A O 1
ATOM 1406 N N . GLY A 1 177 ? 8.380 -5.810 -17.982 1.00 94.31 177 GLY A N 1
ATOM 1407 C CA . GLY A 1 177 ? 9.629 -5.538 -18.703 1.00 94.31 177 GLY A CA 1
ATOM 1408 C C . GLY A 1 177 ? 9.523 -5.818 -20.206 1.00 94.31 177 GLY A C 1
ATOM 1409 O O . GLY A 1 177 ? 8.991 -6.848 -20.606 1.00 94.31 177 GLY A O 1
ATOM 1410 N N . ASP A 1 178 ? 10.082 -4.937 -21.036 1.00 94.88 178 ASP A N 1
ATOM 1411 C CA . ASP A 1 178 ? 10.283 -5.123 -22.478 1.00 94.88 178 ASP A CA 1
ATOM 1412 C C . ASP A 1 178 ? 11.779 -4.979 -22.799 1.00 94.88 178 ASP A C 1
ATOM 1414 O O . ASP A 1 178 ? 12.308 -3.877 -22.983 1.00 94.88 178 ASP A O 1
ATOM 1418 N N . ALA A 1 179 ? 12.470 -6.120 -22.868 1.00 94.31 179 ALA A N 1
ATOM 1419 C CA . ALA A 1 179 ? 13.900 -6.175 -23.165 1.00 94.31 179 ALA A CA 1
ATOM 1420 C C . ALA A 1 179 ? 14.233 -5.695 -24.586 1.00 94.31 179 ALA A C 1
ATOM 1422 O O . ALA A 1 179 ? 15.291 -5.103 -24.798 1.00 94.31 179 ALA A O 1
ATOM 1423 N N . SER A 1 180 ? 13.326 -5.890 -25.552 1.00 95.81 180 SER A N 1
ATOM 1424 C CA . SER A 1 180 ? 13.552 -5.497 -26.951 1.00 95.81 180 SER A CA 1
ATOM 1425 C C . SER A 1 180 ? 13.614 -3.980 -27.115 1.00 95.81 180 SER A C 1
ATOM 1427 O O . SER A 1 180 ? 14.413 -3.467 -27.897 1.00 95.81 180 SER A O 1
ATOM 1429 N N . LYS A 1 181 ? 12.806 -3.256 -26.332 1.00 96.44 181 LYS A N 1
ATOM 1430 C CA . LYS A 1 181 ? 12.761 -1.790 -26.333 1.00 96.44 181 LYS A CA 1
ATOM 1431 C C . LYS A 1 181 ? 13.586 -1.156 -25.213 1.00 96.44 181 LYS A C 1
ATOM 1433 O O . LYS A 1 181 ? 13.649 0.068 -25.158 1.00 96.44 181 LYS A O 1
ATOM 1438 N N . ARG A 1 182 ? 14.195 -1.961 -24.332 1.00 97.00 182 ARG A N 1
ATOM 1439 C CA . ARG A 1 182 ? 14.884 -1.521 -23.103 1.00 97.00 182 ARG A CA 1
ATOM 1440 C C . ARG A 1 182 ? 14.007 -0.622 -22.221 1.00 97.00 182 ARG A C 1
ATOM 1442 O O . ARG A 1 182 ? 14.449 0.428 -21.757 1.00 97.00 182 ARG A O 1
ATOM 1449 N N . ARG A 1 183 ? 12.751 -1.026 -22.004 1.00 97.69 183 ARG A N 1
ATOM 1450 C CA . ARG A 1 183 ? 11.781 -0.286 -21.176 1.00 97.69 183 ARG A CA 1
ATOM 1451 C C . ARG A 1 183 ? 11.153 -1.183 -20.125 1.00 97.69 183 ARG A C 1
ATOM 1453 O O . ARG A 1 183 ? 10.945 -2.366 -20.376 1.00 97.69 183 ARG A O 1
ATOM 1460 N N . THR A 1 184 ? 10.775 -0.604 -18.994 1.00 98.12 184 THR A N 1
ATOM 1461 C CA . THR A 1 184 ? 9.945 -1.278 -17.993 1.00 98.12 184 THR A CA 1
ATOM 1462 C C . THR A 1 184 ? 8.759 -0.386 -17.653 1.00 98.12 184 THR A C 1
ATOM 1464 O O . THR A 1 184 ? 8.927 0.777 -17.283 1.00 98.12 184 THR A O 1
ATOM 1467 N N . ALA A 1 185 ? 7.552 -0.927 -17.806 1.00 97.81 185 ALA A N 1
ATOM 1468 C CA . ALA A 1 185 ? 6.330 -0.283 -17.351 1.00 97.81 185 ALA A CA 1
ATOM 1469 C C . ALA A 1 185 ? 6.127 -0.570 -15.866 1.00 97.81 185 ALA A C 1
ATOM 1471 O O . ALA A 1 185 ? 6.218 -1.731 -15.484 1.00 97.81 185 ALA A O 1
ATOM 1472 N N . TYR A 1 186 ? 5.837 0.442 -15.052 1.00 96.75 186 TYR A N 1
ATOM 1473 C CA . TYR A 1 186 ? 5.596 0.296 -13.613 1.00 96.75 186 TYR A CA 1
ATOM 1474 C C . TYR A 1 186 ? 4.218 0.812 -13.209 1.00 96.75 186 TYR A C 1
ATOM 1476 O O . TYR A 1 186 ? 3.636 1.658 -13.891 1.00 96.75 186 TYR A O 1
ATOM 1484 N N . SER A 1 187 ? 3.720 0.335 -12.068 1.00 92.94 187 SER A N 1
ATOM 1485 C CA . SER A 1 187 ? 2.518 0.882 -11.432 1.00 92.94 187 SER A CA 1
ATOM 1486 C C . SER A 1 187 ? 2.634 2.391 -11.190 1.00 92.94 187 SER A C 1
ATOM 1488 O O . SER A 1 187 ? 3.665 2.869 -10.705 1.00 92.94 187 SER A O 1
ATOM 1490 N N . GLU A 1 188 ? 1.551 3.135 -11.433 1.00 91.06 188 GLU A N 1
ATOM 1491 C CA . GLU A 1 188 ? 1.474 4.565 -11.103 1.00 91.06 188 GLU A CA 1
ATOM 1492 C C . GLU A 1 188 ? 1.586 4.860 -9.598 1.00 91.06 188 GLU A C 1
ATOM 1494 O O . GLU A 1 188 ? 1.859 6.004 -9.240 1.00 91.06 188 GLU A O 1
ATOM 1499 N N . LEU A 1 189 ? 1.493 3.861 -8.709 1.00 89.12 189 LEU A N 1
ATOM 1500 C CA . LEU A 1 189 ? 1.786 4.056 -7.282 1.00 89.12 189 LEU A CA 1
ATOM 1501 C C . LEU A 1 189 ? 3.189 4.648 -7.070 1.00 89.12 189 LEU A C 1
ATOM 1503 O O . LEU A 1 189 ? 3.355 5.588 -6.296 1.00 89.12 189 LEU A O 1
ATOM 1507 N N . PHE A 1 190 ? 4.188 4.180 -7.824 1.00 93.81 190 PHE A N 1
ATOM 1508 C CA . PHE A 1 190 ? 5.554 4.711 -7.743 1.00 93.81 190 PHE A CA 1
ATOM 1509 C C . PHE A 1 190 ? 5.692 6.134 -8.301 1.00 93.81 190 PHE A C 1
ATOM 1511 O O . PHE A 1 190 ? 6.667 6.815 -7.998 1.00 93.81 190 PHE A O 1
ATOM 1518 N N . LYS A 1 191 ? 4.727 6.589 -9.108 1.00 91.06 191 LYS A N 1
ATOM 1519 C CA . LYS A 1 191 ? 4.651 7.959 -9.626 1.00 91.06 191 LYS A CA 1
ATOM 1520 C C . LYS A 1 191 ? 3.956 8.884 -8.632 1.00 91.06 191 LYS A C 1
ATOM 1522 O O . LYS A 1 191 ? 4.463 9.967 -8.362 1.00 91.06 191 LYS A O 1
ATOM 1527 N N . TRP A 1 192 ? 2.805 8.476 -8.099 1.00 88.50 192 TRP A N 1
ATOM 1528 C CA . TRP A 1 192 ? 2.003 9.298 -7.186 1.00 88.50 192 TRP A CA 1
ATOM 1529 C C . TRP A 1 192 ? 2.652 9.454 -5.812 1.00 88.50 192 TRP A C 1
ATOM 1531 O O . TRP A 1 192 ? 2.587 10.536 -5.237 1.00 88.50 192 TRP A O 1
ATOM 1541 N N . TYR A 1 193 ? 3.329 8.409 -5.331 1.00 89.62 193 TYR A N 1
ATOM 1542 C CA . TYR A 1 193 ? 3.941 8.357 -4.002 1.00 89.62 193 TYR A CA 1
ATOM 1543 C C . TYR A 1 193 ? 5.473 8.280 -4.063 1.00 89.62 193 TYR A C 1
ATOM 1545 O O . TYR A 1 193 ? 6.120 7.681 -3.205 1.00 89.62 193 TYR A O 1
ATOM 1553 N N . ALA A 1 194 ? 6.077 8.879 -5.096 1.00 92.56 194 ALA A N 1
ATOM 1554 C CA . ALA A 1 194 ? 7.523 8.835 -5.329 1.00 92.56 194 ALA A CA 1
ATOM 1555 C C . ALA A 1 194 ? 8.351 9.286 -4.106 1.00 92.56 194 ALA A C 1
ATOM 1557 O O . ALA A 1 194 ? 9.399 8.702 -3.823 1.00 92.56 194 ALA A O 1
ATOM 1558 N N . SER A 1 195 ? 7.862 10.285 -3.359 1.00 92.12 195 SER A N 1
ATOM 1559 C CA . SER A 1 195 ? 8.488 10.772 -2.120 1.00 92.12 195 SER A CA 1
ATOM 1560 C C . SER A 1 195 ? 8.605 9.693 -1.050 1.00 92.12 195 SER A C 1
ATOM 1562 O O . SER A 1 195 ? 9.622 9.620 -0.366 1.00 92.12 195 SER A O 1
ATOM 1564 N N . ASP A 1 196 ? 7.588 8.844 -0.929 1.00 92.50 196 ASP A N 1
ATOM 1565 C CA . ASP A 1 196 ? 7.474 7.864 0.149 1.00 92.50 196 ASP A CA 1
ATOM 1566 C C . ASP A 1 196 ? 8.370 6.655 -0.127 1.00 92.50 196 ASP A C 1
ATOM 1568 O O . ASP A 1 196 ? 8.961 6.074 0.784 1.00 92.50 196 ASP A O 1
ATOM 1572 N N . PHE A 1 197 ? 8.509 6.289 -1.406 1.00 95.00 197 PHE A N 1
ATOM 1573 C CA . PHE A 1 197 ? 9.409 5.221 -1.835 1.00 95.00 197 PHE A CA 1
ATOM 1574 C C . PHE A 1 197 ? 10.885 5.610 -1.732 1.00 95.00 197 PHE A C 1
ATOM 1576 O O . PHE A 1 197 ? 11.720 4.728 -1.521 1.00 95.00 197 PHE A O 1
ATOM 1583 N N . GLY A 1 198 ? 11.217 6.896 -1.891 1.00 93.62 198 GLY A N 1
ATOM 1584 C CA . GLY A 1 198 ? 12.573 7.413 -1.688 1.00 93.62 198 GLY A CA 1
ATOM 1585 C C . GLY A 1 198 ? 13.632 6.824 -2.629 1.00 93.62 198 GLY A C 1
ATOM 1586 O O . GLY A 1 198 ? 14.815 6.815 -2.295 1.00 93.62 198 GLY A O 1
ATOM 1587 N N . VAL A 1 199 ? 13.227 6.308 -3.793 1.00 94.62 199 VAL A N 1
ATOM 1588 C CA . VAL A 1 199 ? 14.127 5.733 -4.804 1.00 94.62 199 VAL A CA 1
ATOM 1589 C C . VAL A 1 199 ? 14.056 6.521 -6.106 1.00 94.62 199 VAL A C 1
ATOM 1591 O O . VAL A 1 199 ? 13.001 7.011 -6.495 1.00 94.62 199 VAL A O 1
ATOM 1594 N N . SER A 1 200 ? 15.178 6.600 -6.820 1.00 93.44 200 SER A N 1
ATOM 1595 C CA . SER A 1 200 ? 15.247 7.250 -8.135 1.00 93.44 200 SER A CA 1
ATOM 1596 C C . SER A 1 200 ? 14.608 6.428 -9.257 1.00 93.44 200 SER A C 1
ATOM 1598 O O . SER A 1 200 ? 14.315 6.968 -10.321 1.00 93.44 200 SER A O 1
ATOM 1600 N N . GLN A 1 201 ? 14.412 5.123 -9.042 1.00 95.38 201 GLN A N 1
ATOM 1601 C CA . GLN A 1 201 ? 13.905 4.192 -10.045 1.00 95.38 201 GLN A CA 1
ATOM 1602 C C . GLN A 1 201 ? 13.098 3.075 -9.358 1.00 95.38 201 GLN A C 1
ATOM 1604 O O . GLN A 1 201 ? 13.608 2.482 -8.400 1.00 95.38 201 GLN A O 1
ATOM 1609 N N . PRO A 1 202 ? 11.868 2.751 -9.805 1.00 97.56 202 PRO A N 1
ATOM 1610 C CA . PRO A 1 202 ? 11.020 1.766 -9.125 1.00 97.56 202 PRO A CA 1
ATOM 1611 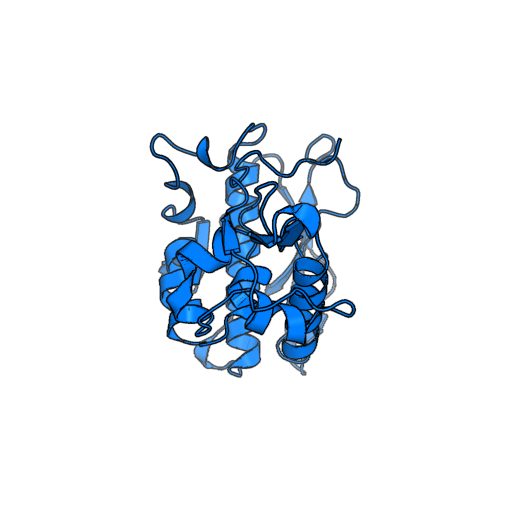C C . PRO A 1 202 ? 11.631 0.358 -8.993 1.00 97.56 202 PRO A C 1
ATOM 1613 O O . PRO A 1 202 ? 11.393 -0.315 -7.987 1.00 97.56 202 PRO A O 1
ATOM 1616 N N . ALA A 1 203 ? 12.470 -0.090 -9.938 1.00 97.69 203 ALA A N 1
ATOM 1617 C CA . ALA A 1 203 ? 13.176 -1.372 -9.842 1.00 97.69 203 ALA A CA 1
ATOM 1618 C C . ALA A 1 203 ? 14.058 -1.462 -8.596 1.00 97.69 203 ALA A C 1
ATOM 1620 O O . ALA A 1 203 ? 14.163 -2.540 -8.021 1.00 97.69 203 ALA A O 1
ATOM 1621 N N . LEU A 1 204 ? 14.659 -0.356 -8.138 1.00 97.75 204 LEU A N 1
ATOM 1622 C CA . LEU A 1 204 ? 15.484 -0.360 -6.922 1.00 97.75 204 LEU A CA 1
ATOM 1623 C C . LEU A 1 204 ? 14.667 -0.782 -5.700 1.00 97.75 204 LEU A C 1
ATOM 1625 O O . LEU A 1 204 ? 15.158 -1.517 -4.846 1.00 97.75 204 LEU A O 1
ATOM 1629 N N . PHE A 1 205 ? 13.406 -0.352 -5.634 1.00 97.88 205 PHE A N 1
ATOM 1630 C CA . PHE A 1 205 ? 12.491 -0.782 -4.588 1.00 97.88 205 PHE A CA 1
ATOM 1631 C C . PHE A 1 205 ? 12.054 -2.235 -4.803 1.00 97.88 205 PHE A C 1
ATOM 1633 O O . PHE A 1 205 ? 12.177 -3.053 -3.889 1.00 97.88 205 PHE A O 1
ATOM 1640 N N . LEU A 1 206 ? 11.549 -2.550 -6.003 1.00 97.69 206 LEU A N 1
ATOM 1641 C CA . LEU A 1 206 ? 10.929 -3.839 -6.324 1.00 97.69 206 LEU A CA 1
ATOM 1642 C C . LEU A 1 206 ? 11.918 -5.008 -6.264 1.00 97.69 206 LEU A C 1
ATOM 1644 O O . LEU A 1 206 ? 11.564 -6.082 -5.783 1.00 97.69 206 LEU A O 1
ATOM 1648 N N . ASN A 1 207 ? 13.171 -4.811 -6.675 1.00 97.62 207 ASN A N 1
ATOM 1649 C CA . ASN A 1 207 ? 14.195 -5.860 -6.691 1.00 97.62 207 ASN A CA 1
ATOM 1650 C C . ASN A 1 207 ? 14.580 -6.361 -5.296 1.00 97.62 207 ASN A C 1
ATOM 1652 O O . ASN A 1 207 ? 15.150 -7.440 -5.181 1.00 97.62 207 ASN A O 1
ATOM 1656 N N . ARG A 1 208 ? 14.221 -5.636 -4.230 1.00 96.94 208 ARG A N 1
ATOM 1657 C CA . ARG A 1 208 ? 14.354 -6.128 -2.848 1.00 96.94 208 ARG A CA 1
ATOM 1658 C C . ARG A 1 208 ? 13.377 -7.266 -2.536 1.00 96.94 208 ARG A C 1
ATOM 1660 O O . ARG A 1 208 ? 13.614 -8.050 -1.622 1.00 96.94 208 ARG A O 1
ATOM 1667 N N . TYR A 1 209 ? 12.287 -7.356 -3.297 1.00 96.81 209 TYR A N 1
ATOM 1668 C CA . TYR A 1 209 ? 11.173 -8.273 -3.057 1.00 96.81 209 TYR A CA 1
ATOM 1669 C C . TYR A 1 209 ? 10.964 -9.291 -4.188 1.00 96.81 209 TYR A C 1
ATOM 1671 O O . TYR A 1 209 ? 10.259 -10.278 -3.983 1.00 96.81 209 TYR A O 1
ATOM 1679 N N . ARG A 1 210 ? 11.589 -9.088 -5.355 1.00 96.19 210 ARG A N 1
ATOM 1680 C CA . ARG A 1 210 ? 11.490 -9.973 -6.525 1.00 96.19 210 ARG A CA 1
ATOM 1681 C C . ARG A 1 210 ? 12.595 -11.026 -6.548 1.00 96.19 210 ARG A C 1
ATOM 1683 O O . ARG A 1 210 ? 13.756 -10.719 -6.307 1.00 96.19 210 ARG A O 1
ATOM 1690 N N . SER A 1 211 ? 12.246 -12.247 -6.952 1.00 94.75 211 SER A N 1
ATOM 1691 C CA . SER A 1 211 ? 13.228 -13.302 -7.250 1.00 94.75 211 SER A CA 1
ATOM 1692 C C . SER A 1 211 ? 13.945 -13.072 -8.583 1.00 94.75 211 SER A C 1
ATOM 1694 O O . SER A 1 211 ? 15.115 -13.413 -8.719 1.00 94.75 211 SER A O 1
ATOM 1696 N N . GLN A 1 212 ? 13.248 -12.490 -9.566 1.00 93.38 212 GLN A N 1
ATOM 1697 C CA . GLN A 1 212 ? 13.824 -12.084 -10.848 1.00 93.38 212 GLN A CA 1
ATOM 1698 C C . GLN A 1 212 ? 13.944 -10.554 -10.890 1.00 93.38 212 GLN A C 1
ATOM 1700 O O . GLN A 1 212 ? 12.911 -9.868 -10.970 1.00 93.38 212 GLN A O 1
ATOM 1705 N N . PRO A 1 213 ? 15.170 -10.010 -10.797 1.00 95.44 213 PRO A N 1
ATOM 1706 C CA . PRO A 1 213 ? 15.376 -8.574 -10.745 1.00 95.44 213 PRO A CA 1
ATOM 1707 C C . PRO A 1 213 ? 15.050 -7.916 -12.089 1.00 95.44 213 PRO A C 1
ATOM 1709 O O . PRO A 1 213 ? 15.336 -8.446 -13.160 1.00 95.44 213 PRO A O 1
ATOM 1712 N N . LEU A 1 214 ? 14.454 -6.733 -12.010 1.00 96.62 214 LEU A N 1
ATOM 1713 C CA . LEU A 1 214 ? 14.199 -5.839 -13.128 1.00 96.62 214 LEU A CA 1
ATOM 1714 C C . LEU A 1 214 ? 15.462 -5.017 -13.434 1.00 96.62 214 LEU A C 1
ATOM 1716 O O . LEU A 1 214 ? 16.142 -4.591 -12.494 1.00 96.62 214 LEU A O 1
ATOM 1720 N N . PRO A 1 215 ? 15.761 -4.735 -14.712 1.00 96.75 215 PRO A N 1
ATOM 1721 C CA . PRO A 1 215 ? 16.860 -3.850 -15.084 1.00 96.75 215 PRO A CA 1
ATOM 1722 C C . PRO A 1 215 ? 16.683 -2.436 -14.512 1.00 96.75 215 PRO A C 1
ATOM 1724 O O . PRO A 1 215 ? 15.608 -1.833 -14.603 1.00 96.75 215 PRO A O 1
ATOM 1727 N N . THR A 1 216 ? 17.750 -1.889 -13.930 1.00 96.81 216 THR A N 1
ATOM 1728 C CA . THR A 1 216 ? 17.747 -0.544 -13.325 1.00 96.81 216 THR A CA 1
ATOM 1729 C C . THR A 1 216 ? 18.067 0.566 -14.332 1.00 96.81 216 THR A C 1
ATOM 1731 O O . THR A 1 216 ? 17.916 1.749 -14.038 1.00 96.81 216 THR A O 1
ATOM 1734 N N . GLU A 1 217 ? 18.493 0.196 -15.534 1.00 95.94 217 GLU A N 1
ATOM 1735 C CA . GLU A 1 217 ? 18.934 1.094 -16.601 1.00 95.94 217 GLU A CA 1
ATOM 1736 C C . GLU A 1 217 ? 17.920 1.246 -17.746 1.00 95.94 217 GLU A C 1
ATOM 1738 O O . GLU A 1 217 ? 18.217 1.894 -18.747 1.00 95.94 217 GLU A O 1
ATOM 1743 N N . TYR A 1 218 ? 16.757 0.600 -17.642 1.00 97.06 218 TYR A N 1
ATOM 1744 C CA . TYR A 1 218 ? 15.694 0.684 -18.647 1.00 97.06 218 TYR A CA 1
ATOM 1745 C C . TYR A 1 218 ? 14.870 1.959 -18.476 1.00 97.06 218 TYR A C 1
ATOM 1747 O O . TYR A 1 218 ? 14.697 2.446 -17.356 1.00 97.06 218 TYR A O 1
ATOM 1755 N N . ASP A 1 219 ? 14.312 2.456 -19.583 1.00 96.81 219 ASP A N 1
ATOM 1756 C CA . ASP A 1 219 ? 13.395 3.594 -19.539 1.00 96.81 219 ASP A CA 1
ATOM 1757 C C . ASP A 1 219 ? 12.159 3.235 -18.705 1.00 96.81 219 ASP A C 1
ATOM 1759 O O . ASP A 1 219 ? 11.564 2.162 -18.864 1.00 96.81 219 ASP A O 1
ATOM 1763 N N . VAL A 1 220 ? 11.746 4.165 -17.846 1.00 97.12 220 VAL A N 1
ATOM 1764 C CA . VAL A 1 220 ? 10.533 4.047 -17.034 1.00 97.12 220 VAL A CA 1
ATOM 1765 C C . VAL A 1 220 ? 9.339 4.530 -17.851 1.00 97.12 220 VAL A C 1
ATOM 1767 O O . VAL A 1 220 ? 9.290 5.684 -18.276 1.00 97.12 220 VAL A O 1
ATOM 1770 N N . ILE A 1 221 ? 8.352 3.656 -18.029 1.00 97.12 221 ILE A N 1
ATOM 1771 C CA . ILE A 1 221 ? 7.009 4.028 -18.492 1.00 97.12 221 ILE A CA 1
ATOM 1772 C C . ILE A 1 221 ? 5.977 3.628 -17.432 1.00 97.12 221 ILE A C 1
ATOM 1774 O O . ILE A 1 221 ? 6.290 2.884 -16.501 1.00 97.12 221 ILE A O 1
ATOM 1778 N N . TRP A 1 222 ? 4.749 4.127 -17.547 1.00 94.88 222 TRP A N 1
ATOM 1779 C CA . TRP A 1 222 ? 3.696 3.894 -16.557 1.00 94.88 222 TRP A CA 1
ATOM 1780 C C . TRP A 1 222 ? 2.612 2.982 -17.125 1.00 94.88 222 TRP A C 1
ATOM 1782 O O . TRP A 1 222 ? 2.240 3.114 -18.289 1.00 94.88 222 TRP A O 1
ATOM 1792 N N . ILE A 1 223 ? 2.140 2.041 -16.310 1.00 90.75 223 ILE A N 1
ATOM 1793 C CA . ILE A 1 223 ? 0.968 1.219 -16.611 1.00 90.75 223 ILE A CA 1
ATOM 1794 C C . ILE A 1 223 ? -0.265 2.083 -16.349 1.00 90.75 223 ILE A C 1
ATOM 1796 O O . ILE A 1 223 ? -0.413 2.582 -15.236 1.00 90.75 223 ILE A O 1
ATOM 1800 N N . ASP A 1 224 ? -1.142 2.242 -17.342 1.00 82.50 224 ASP A N 1
ATOM 1801 C CA . ASP A 1 224 ? -2.399 2.971 -17.159 1.00 82.50 224 ASP A CA 1
ATOM 1802 C C . ASP A 1 224 ? -3.213 2.348 -16.020 1.00 82.50 224 ASP A C 1
ATOM 1804 O O . ASP A 1 224 ? -3.472 1.141 -16.007 1.00 82.50 224 ASP A O 1
ATOM 1808 N N . TYR A 1 225 ? -3.605 3.173 -15.051 1.00 74.00 225 TYR A N 1
ATOM 1809 C CA . TYR A 1 225 ? -4.297 2.691 -13.866 1.00 74.00 225 TYR A CA 1
ATOM 1810 C C . TYR A 1 225 ? -5.772 2.396 -14.158 1.00 74.00 225 TYR A C 1
ATOM 1812 O O . TYR A 1 225 ? -6.565 3.302 -14.442 1.00 74.00 225 TYR A O 1
ATOM 1820 N N . ASP A 1 226 ? -6.155 1.126 -14.041 1.00 75.06 226 ASP A N 1
ATOM 1821 C CA . ASP A 1 226 ? -7.535 0.672 -14.180 1.00 75.06 226 ASP A CA 1
ATOM 1822 C C . ASP A 1 226 ? -8.297 0.841 -12.861 1.00 75.06 226 ASP A C 1
ATOM 1824 O O . ASP A 1 226 ? -8.068 0.131 -11.880 1.00 75.06 226 ASP A O 1
ATOM 1828 N N . TRP A 1 227 ? -9.220 1.803 -12.868 1.00 72.50 227 TRP A N 1
ATOM 1829 C CA . TRP A 1 227 ? -10.079 2.164 -11.740 1.00 72.50 227 TRP A CA 1
ATOM 1830 C C . TRP A 1 227 ? -11.387 1.369 -11.678 1.00 72.50 227 TRP A C 1
ATOM 1832 O O . TRP A 1 227 ? -12.258 1.679 -10.852 1.00 72.50 227 TRP A O 1
ATOM 1842 N N . SER A 1 228 ? -11.587 0.412 -12.581 1.00 70.44 228 SER A N 1
ATOM 1843 C CA . SER A 1 228 ? -12.727 -0.502 -12.525 1.00 70.44 228 SER A CA 1
ATOM 1844 C C . SER A 1 228 ? -12.695 -1.265 -11.205 1.00 70.44 228 SER A C 1
ATOM 1846 O O . SER A 1 228 ? -11.618 -1.509 -10.655 1.00 70.44 228 SER A O 1
ATOM 1848 N N . LEU A 1 229 ? -13.872 -1.580 -10.658 1.00 63.31 229 LEU A N 1
ATOM 1849 C CA . LEU A 1 229 ? -13.937 -2.359 -9.424 1.00 63.31 229 LEU A CA 1
ATOM 1850 C C . LEU A 1 229 ? -13.280 -3.721 -9.677 1.00 63.31 229 LEU A C 1
ATOM 1852 O O . LEU A 1 229 ? -13.561 -4.351 -10.697 1.00 63.31 229 LEU A O 1
ATOM 1856 N N . ASN A 1 230 ? -12.407 -4.154 -8.770 1.00 63.72 230 ASN A N 1
ATOM 1857 C CA . ASN A 1 230 ? -11.806 -5.479 -8.841 1.00 63.72 230 ASN A CA 1
ATOM 1858 C C . ASN A 1 230 ? -12.862 -6.530 -8.471 1.00 63.72 230 ASN A C 1
ATOM 1860 O O . ASN A 1 230 ? -12.997 -6.889 -7.306 1.00 63.72 230 ASN A O 1
ATOM 1864 N N . GLN A 1 231 ? -13.663 -6.939 -9.453 1.00 51.78 231 GLN A N 1
ATOM 1865 C CA . GLN A 1 231 ? -14.673 -7.987 -9.321 1.00 51.78 231 GLN A CA 1
ATOM 1866 C C . GLN A 1 231 ? -14.117 -9.267 -9.948 1.00 51.78 231 GLN A C 1
ATOM 1868 O O . GLN A 1 231 ? -13.690 -9.252 -11.107 1.00 51.78 231 GLN A O 1
ATOM 1873 N N . SER A 1 232 ? -14.110 -10.370 -9.202 1.00 40.31 232 SER A N 1
ATOM 1874 C CA . SER A 1 232 ? -13.986 -11.697 -9.807 1.00 40.31 232 SER A CA 1
ATOM 1875 C C . SER A 1 232 ? -15.241 -11.987 -10.631 1.00 40.31 232 SER A C 1
ATOM 1877 O O . SER A 1 232 ? -16.331 -11.571 -10.257 1.00 40.31 232 SER A O 1
ATOM 1879 N N . LYS A 1 233 ? -15.069 -12.648 -11.777 1.00 30.97 233 LYS A N 1
ATOM 1880 C CA . LYS A 1 233 ? -16.177 -13.244 -12.533 1.00 30.97 233 LYS A CA 1
ATOM 1881 C C . LYS A 1 233 ? -16.526 -14.614 -11.980 1.00 30.97 233 LYS A C 1
ATOM 1883 O O . LYS A 1 233 ? -15.586 -15.266 -11.470 1.00 30.97 233 LYS A O 1
#

Mean predicted aligned error: 11.02 Å

Secondary structure (DSSP, 8-state):
--S----STTEEEEEEEEEEETTEEEEEEEEEEPTTS-S-TT--EEEEE-TTTSS--GGGS-HHHHHHHHHHHHHHHHHHHHHTT-S-SBGGGSSSSTTGGGGSEEEEETTEEEEHHIIIIIIIHHH---GGGGGTS--SBTTSPPPPSS---GGGHHHHHHHHHHHHHHSTTTEEEETTTTEEEEETHHHHTHHHH--SSHHHHHTTT-SSPPPSSSEEEEE----BB----

Radius of gyration: 18.64 Å; Cα contacts (8 Å, |Δi|>4): 366; chains: 1; bounding box: 49×32×54 Å

Foldseek 3Di:
DAQFPLDDPFWDWDWDDWDDDPNDTFTWIWTDGPPPQADDPQPIAIDGADPPPRADPLVPDDPLQNLLVLLQQLQVLLVSLPRVDPPDFFLLPSDPGGPVQQVDFRGDHPPDGDGSCCSVVVPNVVPPLDLLSQLSRANQFPLHQDHDSYGAHSVCNVVVSLVSLLSCLADVSAWDDDPVQQAIAGECSCVVPVVSQVDPASQVVSVVRDPDGDDRPGHYHYDPGGRTGPGDD

Sequence (233 aa):
MAPFKMQGDGIHLSDLDTAEVDSTRYQTVFQTFGEDMGDTPDDWYRFYLDPRTKLVDVAQLSPAQQKAFYINLYNAGMLQAVLERYPIKSVKSIGLIPFSIFKKDYTQQGERSLSLDDIEKGILLQKFPDPRIHFAVNCASVSCPPLRAEPYRGAQLEAQLEEQTRLFAASDQAARGDASKRRTAYSELFKWYASDFGVSQPALFLNRYRSQPLPTEYDVIWIDYDWSLNQSK